Protein AF-A0A814N5A0-F1 (afdb_monomer)

Foldseek 3Di:
DWDKDQDDDAAAAEEADDPPLCLLVVVVLLVVLLVVLCVVVVPDPLQDLEAELDALVVNLVNCQRNNAHEYEYQEPVSVVCSQPVPDDPDRPDSLVSLVCLRVQQWDWDDDDVDIRIHHRGHYYYYHYYHPVVVVVVVVCCVPPPVPCSVVRYDYDYDDRPPDDVVVVVPDDDDPDRSSVVVVVVVVVVVDRDMDTDDPVNVVVVCVVVVVVQVVCCVVVVDRPVVD

Solvent-accessible surface area (backbone atoms only — not comparable to full-atom values): 13326 Å² total; per-residue (Å²): 131,84,60,68,45,76,73,77,93,67,49,35,36,33,43,33,45,61,86,91,43,52,64,62,64,52,51,45,54,51,52,53,28,50,50,52,48,34,58,75,67,69,51,52,78,96,55,46,42,69,35,74,70,58,46,65,68,55,50,53,50,41,34,68,78,54,34,62,30,43,32,40,25,80,42,44,66,58,51,52,43,47,50,56,70,67,53,99,91,53,84,57,62,56,53,49,50,56,48,44,38,70,72,52,37,69,45,75,47,82,50,97,95,46,76,50,74,35,79,58,43,44,61,31,37,44,33,26,29,41,57,70,61,50,54,49,48,54,51,49,35,72,76,74,62,74,77,57,65,75,76,58,43,50,76,41,70,66,80,76,54,79,84,47,70,66,59,61,71,68,50,75,80,72,95,65,56,65,41,60,54,51,49,52,52,53,61,53,66,77,46,88,62,68,47,72,64,52,71,69,58,52,57,51,48,51,51,54,51,52,52,51,54,49,53,46,29,70,74,68,76,45,69,81,88,80,111

Secondary structure (DSSP, 8-state):
---EE------EEEEE--TTSSHHHHHHHHHHHHHHHHHHTT--GGG--EEES--HHHHHHHHHHTSSEEEEESSHHHHHHHHH-S-TT-TTHHHHHHHHHHTTPPEEEEETTEEEEESS--EEEEEEE-HHHHHHHHHHHHHHT-SSSGGGEEEE--------HHHHHHSPPPSS-HHHHHHHHHHHHTS---EE--HHHHHHHHHHHHHHHHHHHHHHSS-TT--

Mean predicted aligned error: 8.03 Å

Sequence (227 aa):
MIESHVESFLFYTALLANPSTGKSPAMRIFSEAAYEIEDCLEIEEAKSGLANGATVEAIVEIMKNVGPTLSLFDESSAFIGALGRYNNGGHSYDRGVFLQIFNGTNYNRDLKGSRTRLKNPKLNICLLGHPSSFIRLIREEIENFDDGLLQRFLFCTPEPLLNNLDEIKARPYPEFSMTCILYLVYKLNEKKIVYTFKKEAMDVYDQIYNKFRRIVKEASKVDSFIS

Organism: NCBI:txid104777

InterPro domains:
  IPR025048 Protein of unknown function DUF3987) [PF13148] (50-213)

Nearest PDB structures (foldseek):
  8ouw-assembly1_6  TM=5.082E-01  e=1.753E-03  Caenorhabditis elegans
  7w1y-assembly1_A  TM=5.115E-01  e=1.255E-02  Homo sapiens
  8rxd-assembly1_C  TM=4.777E-01  e=1.518E-02  Legionella pneumophila
  8q6p-assembly1_5  TM=4.480E-01  e=1.957E-02  Xenopus laevis
  8ouw-assembly1_5  TM=4.129E-01  e=6.964E-02  Caenorhabditis elegans

Structure (mmCIF, N/CA/C/O backbone):
data_AF-A0A814N5A0-F1
#
_entry.id   AF-A0A814N5A0-F1
#
loop_
_atom_site.group_PDB
_atom_site.id
_atom_site.type_symbol
_atom_site.label_atom_id
_atom_site.label_alt_id
_atom_site.label_comp_id
_atom_site.label_asym_id
_atom_site.label_entity_id
_atom_site.label_seq_id
_atom_site.pdbx_PDB_ins_code
_atom_site.Cartn_x
_atom_site.Cartn_y
_atom_site.Cartn_z
_atom_site.occupancy
_atom_site.B_iso_or_equiv
_atom_site.auth_seq_id
_atom_site.auth_comp_id
_atom_site.auth_asym_id
_atom_site.auth_atom_id
_atom_site.pdbx_PDB_model_num
ATOM 1 N N . MET A 1 1 ? 10.248 -32.246 3.585 1.00 49.25 1 MET A N 1
ATOM 2 C CA . MET A 1 1 ? 9.325 -31.532 4.490 1.00 49.25 1 MET A CA 1
ATOM 3 C C . MET A 1 1 ? 8.580 -30.542 3.611 1.00 49.25 1 MET A C 1
ATOM 5 O O . MET A 1 1 ? 9.245 -29.895 2.816 1.00 49.25 1 MET A O 1
ATOM 9 N N . ILE A 1 2 ? 7.247 -30.523 3.615 1.00 53.09 2 ILE A N 1
ATOM 10 C CA . ILE A 1 2 ? 6.500 -29.545 2.813 1.00 53.09 2 ILE A CA 1
ATOM 11 C C . ILE A 1 2 ? 6.513 -28.242 3.609 1.00 53.09 2 ILE A C 1
ATOM 13 O O . ILE A 1 2 ? 5.913 -28.184 4.680 1.00 53.09 2 ILE A O 1
ATOM 17 N N . GLU A 1 3 ? 7.242 -27.237 3.130 1.00 65.31 3 GLU A N 1
ATOM 18 C CA . GLU A 1 3 ? 7.224 -25.911 3.740 1.00 65.31 3 GLU A CA 1
ATOM 19 C C . GLU A 1 3 ? 5.924 -25.213 3.340 1.00 65.31 3 GLU A C 1
ATOM 21 O O . GLU A 1 3 ? 5.680 -24.905 2.171 1.00 65.31 3 GLU A O 1
ATOM 26 N N . SER A 1 4 ? 5.048 -25.036 4.327 1.00 64.94 4 SER A N 1
ATOM 27 C CA . SER A 1 4 ? 3.814 -24.277 4.179 1.00 64.94 4 SER A CA 1
ATOM 28 C C . SER A 1 4 ? 3.996 -22.894 4.785 1.00 64.94 4 SER A C 1
ATOM 30 O O . SER A 1 4 ? 4.337 -22.786 5.966 1.00 64.94 4 SER A O 1
ATOM 32 N N . HIS A 1 5 ? 3.723 -21.850 4.011 1.00 66.38 5 HIS A N 1
ATOM 33 C CA . HIS A 1 5 ? 3.808 -20.471 4.472 1.00 66.38 5 HIS A CA 1
ATOM 34 C C . HIS A 1 5 ? 2.412 -19.847 4.569 1.00 66.38 5 HIS A C 1
ATOM 36 O O . HIS A 1 5 ? 1.573 -19.995 3.677 1.00 66.38 5 HIS A O 1
ATOM 42 N N . VAL A 1 6 ? 2.161 -19.163 5.684 1.00 64.50 6 VAL A N 1
ATOM 43 C CA . VAL A 1 6 ? 0.955 -18.362 5.899 1.00 64.50 6 VAL A CA 1
ATOM 44 C C . VAL A 1 6 ? 1.383 -16.911 5.799 1.00 64.50 6 VAL A C 1
ATOM 46 O O . VAL A 1 6 ? 1.794 -16.315 6.794 1.00 64.50 6 VAL A O 1
ATOM 49 N N . GLU A 1 7 ? 1.310 -16.360 4.597 1.00 62.69 7 GLU A N 1
ATOM 50 C CA . GLU A 1 7 ? 1.701 -14.976 4.382 1.00 62.69 7 GLU A CA 1
ATOM 51 C C . GLU A 1 7 ? 0.552 -14.038 4.744 1.00 62.69 7 GLU A C 1
ATOM 53 O O . GLU A 1 7 ? -0.630 -14.327 4.538 1.00 62.69 7 GLU A O 1
ATOM 58 N N . SER A 1 8 ? 0.907 -12.884 5.294 1.00 61.56 8 SER A N 1
ATOM 59 C CA . SER A 1 8 ? 0.038 -11.716 5.252 1.00 61.56 8 SER A CA 1
ATOM 60 C C . SER A 1 8 ? 0.578 -10.840 4.141 1.00 61.56 8 SER A C 1
ATOM 62 O O . SER A 1 8 ? 1.677 -10.317 4.279 1.00 61.56 8 SER A O 1
ATOM 64 N N . PHE A 1 9 ? -0.163 -10.723 3.041 1.00 67.94 9 PHE A N 1
ATOM 65 C CA . PHE A 1 9 ? 0.236 -9.886 1.917 1.00 67.94 9 PHE A CA 1
ATOM 66 C C . PHE A 1 9 ? 0.352 -8.427 2.357 1.00 67.94 9 PHE A C 1
ATOM 68 O O . PHE A 1 9 ? -0.653 -7.746 2.575 1.00 67.94 9 PHE A O 1
ATOM 75 N N . LEU A 1 10 ? 1.599 -7.996 2.532 1.00 81.50 10 LEU A N 1
ATOM 76 C CA . LEU A 1 10 ? 1.991 -6.634 2.843 1.00 81.50 10 LEU A CA 1
ATOM 77 C C . LEU A 1 10 ? 2.830 -6.128 1.686 1.00 81.50 10 LEU A C 1
ATOM 79 O O . LEU A 1 10 ? 3.952 -6.577 1.465 1.00 81.50 10 LEU A O 1
ATOM 83 N N . PHE A 1 11 ? 2.257 -5.196 0.942 1.00 85.94 11 PHE A N 1
ATOM 84 C CA . PHE A 1 11 ? 2.898 -4.553 -0.181 1.00 85.94 11 PHE A CA 1
ATOM 85 C C . PHE A 1 11 ? 2.857 -3.050 0.020 1.00 85.94 11 PHE A C 1
ATOM 87 O O . PHE A 1 11 ? 1.799 -2.432 0.167 1.00 85.94 11 PHE A O 1
ATOM 94 N N . TYR A 1 12 ? 4.040 -2.455 -0.020 1.00 92.50 12 TYR A N 1
ATOM 95 C CA . TYR A 1 12 ? 4.167 -1.041 -0.301 1.00 92.50 12 TYR A CA 1
ATOM 96 C C . TYR A 1 12 ? 4.422 -0.919 -1.796 1.00 92.50 12 TYR A C 1
ATOM 98 O O . TYR A 1 12 ? 5.300 -1.580 -2.342 1.00 92.50 12 TYR A O 1
ATOM 106 N N . THR A 1 13 ? 3.613 -0.128 -2.481 1.00 92.50 13 THR A N 1
ATOM 107 C CA . THR A 1 13 ? 3.672 0.047 -3.930 1.00 92.50 13 THR A CA 1
ATOM 108 C C . THR A 1 13 ? 3.862 1.518 -4.245 1.00 92.50 13 THR A C 1
ATOM 110 O O . THR A 1 13 ? 3.310 2.386 -3.569 1.00 92.50 13 THR A O 1
ATOM 113 N N . ALA A 1 14 ? 4.675 1.798 -5.257 1.00 91.44 14 ALA A N 1
ATOM 114 C CA . ALA A 1 14 ? 4.929 3.143 -5.739 1.00 91.44 14 ALA A CA 1
ATOM 115 C C . ALA A 1 14 ? 4.749 3.188 -7.258 1.00 91.44 14 ALA A C 1
ATOM 117 O O . ALA A 1 14 ? 5.583 2.668 -7.999 1.00 91.44 14 ALA A O 1
ATOM 118 N N . LEU A 1 15 ? 3.673 3.817 -7.725 1.00 90.88 15 LEU A N 1
ATOM 119 C CA . LEU A 1 15 ? 3.436 4.081 -9.137 1.00 90.88 15 LEU A CA 1
ATOM 120 C C . LEU A 1 15 ? 4.043 5.433 -9.520 1.00 90.88 15 LEU A C 1
ATOM 122 O O . LEU A 1 15 ? 3.627 6.497 -9.052 1.00 90.88 15 LEU A O 1
ATOM 126 N N . LEU A 1 16 ? 5.034 5.383 -10.399 1.00 89.44 16 LEU A N 1
ATOM 127 C CA . LEU A 1 16 ? 5.809 6.528 -10.840 1.00 89.44 16 LEU A CA 1
ATOM 128 C C . LEU A 1 16 ? 5.412 6.897 -12.260 1.00 89.44 16 LEU A C 1
ATOM 130 O O . LEU A 1 16 ? 5.716 6.173 -13.207 1.00 89.44 16 LEU A O 1
ATOM 134 N N . ALA A 1 17 ? 4.770 8.047 -12.423 1.00 87.56 17 ALA A N 1
ATOM 135 C CA . ALA A 1 17 ? 4.404 8.531 -13.744 1.00 87.56 17 ALA A CA 1
ATOM 136 C C . ALA A 1 17 ? 4.427 10.059 -13.812 1.00 87.56 17 ALA A C 1
ATOM 138 O O . ALA A 1 17 ? 4.134 10.769 -12.841 1.00 87.56 17 ALA A O 1
ATOM 139 N N . ASN A 1 18 ? 4.765 10.578 -14.993 1.00 83.88 18 ASN A N 1
ATOM 140 C CA . ASN A 1 18 ? 4.795 12.015 -15.250 1.00 83.88 18 ASN A CA 1
ATOM 141 C C . ASN A 1 18 ? 3.418 12.665 -15.008 1.00 83.88 18 ASN A C 1
ATOM 143 O O . ASN A 1 18 ? 2.391 11.973 -14.968 1.00 83.88 18 ASN A O 1
ATOM 147 N N . PRO A 1 19 ? 3.357 13.993 -14.819 1.00 80.81 19 PRO A N 1
ATOM 148 C CA . PRO A 1 19 ? 2.092 14.719 -14.850 1.00 80.81 19 PRO A CA 1
ATOM 149 C C . PRO A 1 19 ? 1.263 14.360 -16.090 1.00 80.81 19 PRO A C 1
ATOM 151 O O . PRO A 1 19 ? 1.818 14.062 -17.147 1.00 80.81 19 PRO A O 1
ATOM 154 N N . SER A 1 20 ? -0.062 14.380 -15.949 1.00 76.75 20 SER A N 1
ATOM 155 C CA . SER A 1 20 ? -1.006 14.178 -17.062 1.00 76.75 20 SER A CA 1
ATOM 156 C C . SER A 1 20 ? -0.986 12.795 -17.738 1.00 76.75 20 SER A C 1
ATOM 158 O O . SER A 1 20 ? -1.563 12.628 -18.805 1.00 76.75 20 SER A O 1
ATOM 160 N N . THR A 1 21 ? -0.390 11.781 -17.105 1.00 79.94 21 THR A N 1
ATOM 161 C CA . THR A 1 21 ? -0.366 10.381 -17.591 1.00 79.94 21 THR A CA 1
ATOM 162 C C . THR A 1 21 ? -1.562 9.538 -17.136 1.00 79.94 21 THR A C 1
ATOM 164 O O . THR A 1 21 ? -1.630 8.350 -17.428 1.00 79.94 21 THR A O 1
ATOM 167 N N . GLY A 1 22 ? -2.509 10.127 -16.397 1.00 80.19 22 GLY A N 1
ATOM 168 C CA . GLY A 1 22 ? -3.703 9.424 -15.917 1.00 80.19 22 GLY A CA 1
ATOM 169 C C . GLY A 1 22 ? -3.548 8.681 -14.584 1.00 80.19 22 GLY A C 1
ATOM 170 O O . GLY A 1 22 ? -4.483 7.991 -14.192 1.00 80.19 22 GLY A O 1
ATOM 171 N N . LYS A 1 23 ? -2.435 8.854 -13.850 1.00 85.56 23 LYS A N 1
ATOM 172 C CA . LYS A 1 23 ? -2.222 8.216 -12.533 1.00 85.56 23 LYS A CA 1
ATOM 173 C C . LYS A 1 23 ? -3.319 8.525 -11.499 1.00 85.56 23 LYS A C 1
ATOM 175 O O . LYS A 1 23 ? -3.903 7.596 -10.956 1.00 85.56 23 LYS A O 1
ATOM 180 N N . SER A 1 24 ? -3.661 9.797 -11.292 1.00 84.94 24 SER A N 1
ATOM 181 C CA . SER A 1 24 ? -4.687 10.205 -10.320 1.00 84.94 24 SER A CA 1
ATOM 182 C C . SER A 1 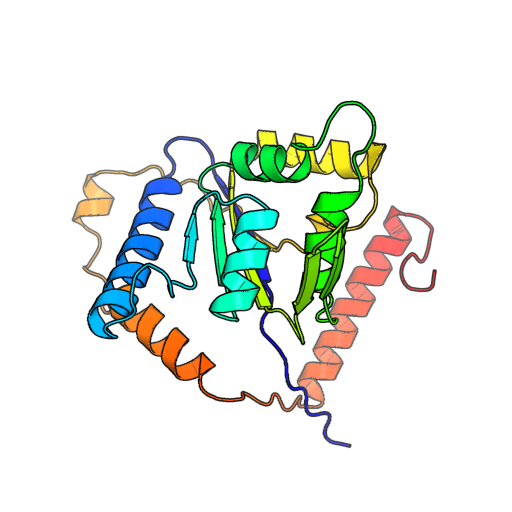24 ? -6.093 9.754 -10.738 1.00 84.94 24 SER A C 1
ATOM 184 O O . SER A 1 24 ? -6.792 9.169 -9.915 1.00 84.94 24 SER A O 1
ATOM 186 N N . PRO A 1 25 ? -6.509 9.880 -12.022 1.00 86.25 25 PRO A N 1
ATOM 187 C CA . PRO A 1 25 ? -7.725 9.224 -12.504 1.00 86.25 25 PRO A CA 1
ATOM 188 C C . PRO A 1 25 ? -7.759 7.709 -12.266 1.00 86.25 25 PRO A C 1
ATOM 190 O O . PRO A 1 25 ? -8.802 7.188 -11.882 1.00 86.25 25 PRO A O 1
ATOM 193 N N . ALA A 1 26 ? -6.642 7.002 -12.464 1.00 84.44 26 ALA A N 1
ATOM 194 C CA . ALA A 1 26 ? -6.569 5.562 -12.225 1.00 84.44 26 ALA A CA 1
ATOM 195 C C . ALA A 1 26 ? -6.729 5.214 -10.735 1.00 84.44 26 ALA A C 1
ATOM 197 O O . ALA A 1 26 ? -7.493 4.311 -10.402 1.00 84.44 26 ALA A O 1
ATOM 198 N N . MET A 1 27 ? -6.072 5.959 -9.839 1.00 87.50 27 MET A N 1
ATOM 199 C CA . MET A 1 27 ? -6.267 5.812 -8.392 1.00 87.50 27 MET A CA 1
ATOM 200 C C . MET A 1 27 ? -7.707 6.116 -7.985 1.00 87.50 27 MET A C 1
ATOM 202 O O . MET A 1 27 ? -8.265 5.401 -7.162 1.00 87.50 27 MET A O 1
ATOM 206 N N . ARG A 1 28 ? -8.332 7.129 -8.593 1.00 88.38 28 ARG A N 1
ATOM 207 C CA . ARG A 1 28 ? -9.723 7.477 -8.306 1.00 88.38 28 ARG A CA 1
ATOM 208 C C . ARG A 1 28 ? -10.685 6.345 -8.664 1.00 88.38 28 ARG A C 1
ATOM 210 O O . ARG A 1 28 ? -11.524 6.007 -7.842 1.00 88.38 28 ARG A O 1
ATOM 217 N N . ILE A 1 29 ? -10.517 5.716 -9.833 1.00 89.25 29 ILE A N 1
ATOM 218 C CA . ILE A 1 29 ? -11.306 4.530 -10.224 1.00 89.25 29 ILE A CA 1
ATOM 219 C C . ILE A 1 29 ? -11.174 3.425 -9.168 1.00 89.25 29 ILE A C 1
ATOM 221 O O . ILE A 1 29 ? -12.151 2.761 -8.832 1.00 89.25 29 ILE A O 1
ATOM 225 N N . PHE A 1 30 ? -9.967 3.228 -8.635 1.00 89.31 30 PHE A N 1
ATOM 226 C CA . PHE A 1 30 ? -9.727 2.252 -7.580 1.00 89.31 30 PHE A CA 1
ATOM 227 C C . PHE A 1 30 ? -10.399 2.652 -6.255 1.00 89.31 30 PHE A C 1
ATOM 229 O O . PHE A 1 30 ? -11.069 1.821 -5.648 1.00 89.31 30 PHE A O 1
ATOM 236 N N . SER A 1 31 ? -10.245 3.901 -5.802 1.00 90.00 31 SER A N 1
ATOM 237 C CA . SER A 1 31 ? -10.826 4.360 -4.535 1.00 90.00 31 SER A CA 1
ATOM 238 C C . SER A 1 31 ? -12.352 4.397 -4.577 1.00 90.00 31 SER A C 1
ATOM 240 O O . SER A 1 31 ? -12.982 3.987 -3.613 1.00 90.00 31 SER A O 1
ATOM 242 N N . GLU A 1 32 ? -12.947 4.835 -5.691 1.00 92.38 32 GLU A N 1
ATOM 243 C CA . GLU A 1 32 ? -14.403 4.832 -5.893 1.00 92.38 32 GLU A CA 1
ATOM 244 C C . GLU A 1 32 ? -14.948 3.404 -5.817 1.00 92.38 32 GLU A C 1
ATOM 246 O O . GLU A 1 32 ? -15.860 3.141 -5.042 1.00 92.38 32 GLU A O 1
ATOM 251 N N . ALA A 1 33 ? -14.319 2.452 -6.513 1.00 92.81 33 ALA A N 1
ATOM 252 C CA . ALA A 1 33 ? -14.706 1.045 -6.436 1.00 92.81 33 ALA A CA 1
ATOM 253 C C . ALA A 1 33 ? -14.558 0.454 -5.021 1.00 92.81 33 ALA A C 1
ATOM 255 O O . ALA A 1 33 ? -15.335 -0.414 -4.629 1.00 92.81 33 ALA A O 1
ATOM 256 N N . ALA A 1 34 ? -13.564 0.898 -4.248 1.00 90.56 34 ALA A N 1
ATOM 257 C CA . ALA A 1 34 ? -13.388 0.461 -2.868 1.00 90.56 34 ALA A CA 1
ATOM 258 C C . ALA A 1 34 ? -14.480 1.029 -1.941 1.00 90.56 34 ALA A C 1
ATOM 260 O O . ALA A 1 34 ? -15.019 0.280 -1.129 1.00 90.56 34 ALA A O 1
ATOM 261 N N . TYR A 1 35 ? -14.863 2.298 -2.112 1.00 91.75 35 TYR A N 1
ATOM 262 C CA . TYR A 1 35 ? -15.991 2.900 -1.394 1.00 91.75 35 TYR A CA 1
ATOM 263 C C . TYR A 1 35 ? -17.328 2.259 -1.760 1.00 91.75 35 TYR A C 1
ATOM 265 O O . TYR A 1 35 ? -18.105 1.937 -0.870 1.00 91.75 35 TYR A O 1
ATOM 273 N N . GLU A 1 36 ? -17.565 1.973 -3.042 1.00 93.88 36 GLU A N 1
ATOM 274 C CA . GLU A 1 36 ? -18.761 1.242 -3.480 1.00 93.88 36 GLU A CA 1
ATOM 275 C C . GLU A 1 36 ? -18.886 -0.122 -2.782 1.00 93.88 36 GLU A C 1
ATOM 277 O O . GLU A 1 36 ? -19.984 -0.547 -2.431 1.00 93.88 36 GLU A O 1
ATOM 282 N N . ILE A 1 37 ? -17.765 -0.816 -2.556 1.00 92.31 37 ILE A N 1
ATOM 283 C CA . ILE A 1 37 ? -17.755 -2.075 -1.801 1.00 92.31 37 ILE A CA 1
ATOM 284 C C . ILE A 1 37 ? -18.108 -1.842 -0.334 1.00 92.31 37 ILE A C 1
ATOM 286 O O . ILE A 1 37 ? -18.886 -2.622 0.212 1.00 92.31 37 ILE A O 1
ATOM 290 N N . GLU A 1 38 ? -17.543 -0.815 0.306 1.00 92.25 38 GLU A N 1
ATOM 291 C CA . GLU A 1 38 ? -17.872 -0.468 1.694 1.00 92.25 38 GLU A CA 1
ATOM 292 C C . GLU A 1 38 ? -19.365 -0.139 1.845 1.00 92.25 38 GLU A C 1
ATOM 294 O O . GLU A 1 38 ? -20.013 -0.697 2.731 1.00 92.25 38 GLU A O 1
ATOM 299 N N . ASP A 1 39 ? -19.933 0.633 0.915 1.00 93.31 39 ASP A N 1
ATOM 300 C CA . ASP A 1 39 ? -21.362 0.955 0.864 1.00 93.31 39 ASP A CA 1
ATOM 301 C C . ASP A 1 39 ? -22.224 -0.302 0.669 1.00 93.31 39 ASP A C 1
ATOM 303 O O . ASP A 1 39 ? -23.183 -0.527 1.409 1.00 93.31 39 ASP A O 1
ATOM 307 N N . CYS A 1 40 ? -21.874 -1.172 -0.288 1.00 92.31 40 CYS A N 1
ATOM 308 C CA . CYS A 1 40 ? -22.584 -2.437 -0.519 1.00 92.31 40 CYS A CA 1
ATOM 309 C C . CYS A 1 40 ? -22.518 -3.398 0.677 1.00 92.31 40 CYS A C 1
ATOM 311 O O . CYS A 1 40 ? -23.386 -4.262 0.817 1.00 92.31 40 CYS A O 1
ATOM 313 N N . LEU A 1 41 ? -21.473 -3.297 1.497 1.00 91.31 41 LEU A N 1
ATOM 314 C CA . LEU A 1 41 ? -21.286 -4.088 2.712 1.00 91.31 41 LEU A CA 1
ATOM 315 C C . LEU A 1 41 ? -21.839 -3.397 3.966 1.00 91.31 41 LEU A C 1
ATOM 317 O O . LEU A 1 41 ? -21.703 -3.958 5.054 1.00 91.31 41 LEU A O 1
ATOM 321 N N . GLU A 1 42 ? -22.448 -2.216 3.822 1.00 94.25 42 GLU A N 1
ATOM 322 C CA . GLU A 1 42 ? -22.968 -1.393 4.921 1.00 94.25 42 GLU A CA 1
ATOM 323 C C . GLU A 1 42 ? -21.898 -1.091 5.991 1.00 94.25 42 GLU A C 1
ATOM 325 O O . GLU A 1 42 ? -22.169 -1.045 7.195 1.00 94.25 42 GLU A O 1
ATOM 330 N N . ILE A 1 43 ? -20.647 -0.906 5.559 1.00 90.75 43 ILE A N 1
ATOM 331 C CA . ILE A 1 43 ? -19.542 -0.528 6.439 1.00 90.75 43 ILE A CA 1
ATOM 332 C C . ILE A 1 43 ? -19.690 0.956 6.775 1.00 90.75 43 ILE A C 1
ATOM 334 O O . ILE A 1 43 ? -19.644 1.820 5.907 1.00 90.75 43 ILE A O 1
ATOM 338 N N . GLU A 1 44 ? -19.854 1.264 8.061 1.00 90.12 44 GLU A N 1
ATOM 339 C CA . GLU A 1 44 ? -19.850 2.647 8.543 1.00 90.12 44 GLU A CA 1
ATOM 340 C C . GLU A 1 44 ? -18.527 3.341 8.183 1.00 90.12 44 GLU A C 1
ATOM 342 O O . GLU A 1 44 ? -17.460 2.763 8.375 1.00 90.12 44 GLU A O 1
ATOM 347 N N . GLU A 1 45 ? -18.575 4.612 7.777 1.00 85.31 45 GLU A N 1
ATOM 348 C CA . GLU A 1 45 ? -17.384 5.404 7.418 1.00 85.31 45 GLU A CA 1
ATOM 349 C C . GLU A 1 45 ? -16.301 5.380 8.519 1.00 85.31 45 GLU A C 1
ATOM 351 O O . GLU A 1 45 ? -15.113 5.224 8.244 1.00 85.31 45 GLU A O 1
ATOM 356 N N . ALA A 1 46 ? -16.708 5.425 9.794 1.00 85.56 46 ALA A N 1
ATOM 357 C CA . ALA A 1 46 ? -15.807 5.341 10.949 1.00 85.56 46 ALA A CA 1
ATOM 358 C C . ALA A 1 46 ? -15.083 3.983 11.092 1.00 85.56 46 ALA A C 1
ATOM 360 O O . ALA A 1 46 ? -14.150 3.857 11.888 1.00 85.56 46 ALA A O 1
ATOM 361 N N . LYS A 1 47 ? -15.530 2.965 10.352 1.00 88.62 47 LYS A N 1
ATOM 362 C CA . LYS A 1 47 ? -14.959 1.617 10.280 1.00 88.62 47 LYS A CA 1
ATOM 363 C C . LYS A 1 47 ? -14.304 1.333 8.923 1.00 88.62 47 LYS A C 1
ATOM 365 O O . LYS A 1 47 ? -13.945 0.183 8.675 1.00 88.62 47 LYS A O 1
ATOM 370 N N . SER A 1 48 ? -14.137 2.344 8.068 1.00 90.19 48 SER A N 1
ATOM 371 C CA . SER A 1 48 ? -13.443 2.191 6.790 1.00 90.19 48 SER A CA 1
ATOM 372 C C . SER A 1 48 ? -11.987 1.778 7.006 1.00 90.19 48 SER A C 1
ATOM 374 O O . SER A 1 48 ? -11.276 2.311 7.865 1.00 90.19 48 SER A O 1
ATOM 376 N N . GLY A 1 49 ? -11.534 0.812 6.209 1.00 89.31 49 GLY A N 1
ATOM 377 C CA . GLY A 1 49 ? -10.132 0.388 6.171 1.00 89.31 49 GLY A CA 1
ATOM 378 C C . GLY A 1 49 ? -9.283 1.226 5.212 1.00 89.31 49 GLY A C 1
ATOM 379 O O . GLY A 1 49 ? -8.091 0.946 5.052 1.00 89.31 49 GLY A O 1
ATOM 380 N N . LEU A 1 50 ? -9.883 2.212 4.541 1.00 90.94 50 LEU A N 1
ATOM 381 C CA . LEU A 1 50 ? -9.246 3.048 3.531 1.00 90.94 50 LEU A CA 1
ATOM 382 C C . LEU A 1 50 ? -8.750 4.356 4.150 1.00 90.94 50 LEU A C 1
ATOM 384 O O . LEU A 1 50 ? -9.490 5.090 4.798 1.00 90.94 50 LEU A O 1
ATOM 388 N N . ALA A 1 51 ? -7.478 4.673 3.922 1.00 90.38 51 ALA A N 1
ATOM 389 C CA . ALA A 1 51 ? -6.830 5.858 4.472 1.00 90.38 51 ALA A CA 1
ATOM 390 C C . ALA A 1 51 ? -6.224 6.722 3.357 1.00 90.38 51 ALA A C 1
ATOM 392 O O . ALA A 1 51 ? -5.120 6.454 2.879 1.00 90.38 51 ALA A O 1
ATOM 393 N N . ASN A 1 52 ? -6.911 7.796 2.968 1.00 88.25 52 ASN A N 1
ATOM 394 C CA . ASN A 1 52 ? -6.451 8.702 1.910 1.00 88.25 52 ASN A CA 1
ATOM 395 C C . ASN A 1 52 ? -5.596 9.840 2.474 1.00 88.25 52 ASN A C 1
ATOM 397 O O . ASN A 1 52 ? -6.092 10.685 3.216 1.00 88.25 52 ASN A O 1
ATOM 401 N N . GLY A 1 53 ? -4.308 9.875 2.124 1.00 82.12 53 GLY A N 1
ATOM 402 C CA . GLY A 1 53 ? -3.385 10.941 2.529 1.00 82.12 53 GLY A CA 1
ATOM 403 C C . GLY A 1 53 ? -3.249 11.114 4.048 1.00 82.12 53 GLY A C 1
ATOM 404 O O . GLY A 1 53 ? -2.933 12.209 4.518 1.00 82.12 53 GLY A O 1
ATOM 405 N N . ALA A 1 54 ? -3.527 10.059 4.816 1.00 85.62 54 ALA A N 1
ATOM 406 C CA . ALA A 1 54 ? -3.582 10.096 6.271 1.00 85.62 54 ALA A CA 1
ATOM 407 C C . ALA A 1 54 ? -2.185 10.223 6.907 1.00 85.62 54 ALA A C 1
ATOM 409 O O . ALA A 1 54 ? -1.176 9.785 6.349 1.00 85.62 54 ALA A O 1
ATOM 410 N N . THR A 1 55 ? -2.119 10.817 8.102 1.00 86.25 55 THR A N 1
ATOM 411 C CA . THR A 1 55 ? -0.890 10.839 8.912 1.00 86.25 55 THR A CA 1
ATOM 412 C C . THR A 1 55 ? -0.601 9.460 9.510 1.00 86.25 55 THR A C 1
ATOM 414 O O . THR A 1 55 ? -1.488 8.609 9.586 1.00 86.25 55 THR A O 1
ATOM 417 N N . VAL A 1 56 ? 0.628 9.241 9.990 1.00 86.50 56 VAL A N 1
ATOM 418 C CA . VAL A 1 56 ? 1.014 7.985 10.657 1.00 86.50 56 VAL A CA 1
ATOM 419 C C . VAL A 1 56 ? 0.119 7.696 11.864 1.00 86.50 56 VAL A C 1
ATOM 421 O O . VAL A 1 56 ? -0.354 6.573 12.020 1.00 86.50 56 VAL A O 1
ATOM 424 N N . GLU A 1 57 ? -0.174 8.705 12.687 1.00 86.44 57 GLU A N 1
ATOM 425 C CA . GLU A 1 57 ? -1.103 8.592 13.817 1.00 86.44 57 GLU A CA 1
ATOM 426 C C . GLU A 1 57 ? -2.491 8.118 13.385 1.00 86.44 57 GLU A C 1
ATOM 428 O O . GLU A 1 57 ? -3.020 7.181 13.982 1.00 86.44 57 GLU A O 1
ATOM 433 N N . ALA A 1 58 ? -3.055 8.733 12.342 1.00 88.50 58 ALA A N 1
ATOM 434 C CA . ALA A 1 58 ? -4.379 8.385 11.840 1.00 88.50 58 ALA A CA 1
ATOM 435 C C . ALA A 1 58 ? -4.401 6.957 11.276 1.00 88.50 58 ALA A C 1
ATOM 437 O O . ALA A 1 58 ? -5.319 6.198 11.565 1.00 88.50 58 ALA A O 1
ATOM 438 N N . ILE A 1 59 ? -3.357 6.546 10.548 1.00 91.38 59 ILE A N 1
ATOM 439 C CA . ILE A 1 59 ? -3.219 5.168 10.053 1.00 91.38 59 ILE A CA 1
ATOM 440 C C . ILE A 1 59 ? -3.168 4.173 11.223 1.00 91.38 59 ILE A C 1
ATOM 442 O O . ILE A 1 59 ? -3.855 3.153 11.202 1.00 91.38 59 ILE A O 1
ATOM 446 N N . VAL A 1 60 ? -2.382 4.465 12.264 1.00 90.94 60 VAL A N 1
ATOM 447 C CA . VAL A 1 60 ? -2.289 3.628 13.474 1.00 90.94 60 VAL A CA 1
ATOM 448 C C . VAL A 1 60 ? -3.633 3.534 14.198 1.00 90.94 60 VAL A C 1
ATOM 450 O O . VAL A 1 60 ? -3.978 2.464 14.702 1.00 90.94 60 VAL A O 1
ATOM 453 N N . GLU A 1 61 ? -4.393 4.624 14.253 1.00 90.75 61 GLU A N 1
ATOM 454 C CA . GLU A 1 61 ? -5.728 4.654 14.850 1.00 90.75 61 GLU A CA 1
ATOM 455 C C . GLU A 1 61 ? -6.747 3.840 14.043 1.00 90.75 61 GLU A C 1
ATOM 457 O O . GLU A 1 61 ? -7.448 3.010 14.625 1.00 90.75 61 GLU A O 1
ATOM 462 N N . ILE A 1 62 ? -6.766 3.984 12.713 1.00 92.44 62 ILE A N 1
ATOM 463 C CA . ILE A 1 62 ? -7.604 3.168 11.821 1.00 92.44 62 ILE A CA 1
ATOM 464 C C . ILE A 1 62 ? -7.271 1.687 12.014 1.00 92.44 62 ILE A C 1
ATOM 466 O O . ILE A 1 62 ? -8.162 0.890 12.299 1.00 92.44 62 ILE A O 1
ATOM 470 N N . MET A 1 63 ? -5.989 1.309 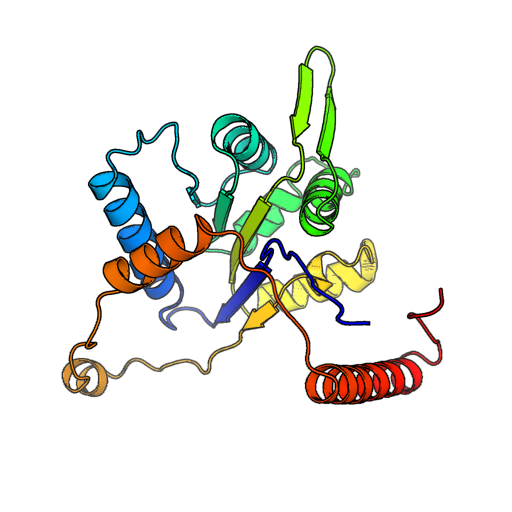11.988 1.00 91.81 63 MET A N 1
ATOM 471 C CA . MET A 1 63 ? -5.592 -0.088 12.195 1.00 91.81 63 MET A CA 1
ATOM 472 C C . MET A 1 63 ? -5.990 -0.632 13.569 1.00 91.81 63 MET A C 1
ATOM 474 O O . MET A 1 63 ? -6.283 -1.819 13.710 1.00 91.81 63 MET A O 1
ATOM 478 N N . LYS A 1 64 ? -5.991 0.216 14.603 1.00 91.12 64 LYS A N 1
ATOM 479 C CA . LYS A 1 64 ? -6.410 -0.171 15.954 1.00 91.12 64 LYS A CA 1
ATOM 480 C C . LYS A 1 64 ? -7.900 -0.496 16.021 1.00 91.12 64 LYS A C 1
ATOM 482 O O . LYS A 1 64 ? -8.275 -1.425 16.734 1.00 91.12 64 LYS A O 1
ATOM 487 N N . ASN A 1 65 ? -8.720 0.284 15.323 1.00 90.12 65 ASN A N 1
ATOM 488 C CA . ASN A 1 65 ? -10.176 0.202 15.403 1.00 90.12 65 ASN A CA 1
ATOM 489 C C . ASN A 1 65 ? -10.767 -0.771 14.371 1.00 90.12 65 ASN A C 1
ATOM 491 O O . ASN A 1 65 ? -11.756 -1.439 14.663 1.00 90.12 65 ASN A O 1
ATOM 495 N N . VAL A 1 66 ? -10.146 -0.863 13.194 1.00 90.19 66 VAL A N 1
ATOM 496 C CA . VAL A 1 66 ? -10.665 -1.580 12.017 1.00 90.19 66 VAL A CA 1
ATOM 497 C C . VAL A 1 66 ? -9.836 -2.822 11.684 1.00 90.19 66 VAL A C 1
ATOM 499 O O . VAL A 1 66 ? -10.389 -3.854 11.305 1.00 90.19 66 VAL A O 1
ATOM 502 N N . GLY A 1 67 ? -8.515 -2.771 11.873 1.00 88.06 67 GLY A N 1
ATOM 503 C CA . GLY A 1 67 ? -7.603 -3.873 11.561 1.00 88.06 67 GLY A CA 1
ATOM 504 C C . GLY A 1 67 ? -6.790 -3.624 10.284 1.00 88.06 67 GLY A C 1
ATOM 505 O O . GLY A 1 67 ? -6.050 -2.647 10.242 1.00 88.06 67 GLY A O 1
ATOM 506 N N . PRO A 1 68 ? -6.812 -4.512 9.271 1.00 87.44 68 PRO A N 1
ATOM 507 C CA . PRO A 1 68 ? -6.069 -4.294 8.031 1.00 87.44 68 PRO A CA 1
ATOM 508 C C . PRO A 1 68 ? -6.455 -2.981 7.341 1.00 87.44 68 PRO A C 1
ATOM 510 O O . PRO A 1 68 ? -7.635 -2.669 7.213 1.00 87.44 68 PRO A O 1
ATOM 513 N N . THR A 1 69 ? -5.460 -2.233 6.870 1.00 90.94 69 THR A N 1
ATOM 514 C CA . THR A 1 69 ? -5.655 -0.895 6.298 1.00 90.94 69 THR A CA 1
ATOM 515 C C . THR A 1 69 ? -4.940 -0.763 4.959 1.00 90.94 69 THR A C 1
ATOM 517 O O . THR A 1 69 ? -3.821 -1.254 4.783 1.00 90.94 69 THR A O 1
ATOM 520 N N . LEU A 1 70 ? -5.578 -0.071 4.017 1.00 90.81 70 LEU A N 1
ATOM 521 C CA . LEU A 1 70 ? -4.983 0.358 2.758 1.00 90.81 70 LEU A CA 1
ATOM 522 C C . LEU A 1 70 ? -4.858 1.878 2.767 1.00 90.81 70 LEU A C 1
ATOM 524 O O . LEU A 1 70 ? -5.859 2.586 2.835 1.00 90.81 70 LEU A O 1
ATOM 528 N N . SER A 1 71 ? -3.629 2.376 2.680 1.00 92.19 71 SER A N 1
ATOM 529 C CA . SER A 1 71 ? -3.367 3.806 2.612 1.00 92.19 71 SER A CA 1
ATOM 530 C C . SER A 1 71 ? -2.997 4.240 1.199 1.00 92.19 71 SER A C 1
ATOM 532 O O . SER A 1 71 ? -2.070 3.694 0.595 1.00 92.19 71 SER A O 1
ATOM 534 N N . LEU A 1 72 ? -3.728 5.223 0.676 1.00 91.50 72 LEU A N 1
ATOM 535 C CA . LEU A 1 72 ? -3.553 5.771 -0.664 1.00 91.50 72 LEU A CA 1
ATOM 536 C C . LEU A 1 72 ? -2.974 7.184 -0.570 1.00 91.50 72 LEU A C 1
ATOM 538 O O . LEU A 1 72 ? -3.482 8.032 0.163 1.00 91.50 72 LEU A O 1
ATOM 542 N N . PHE A 1 73 ? -1.928 7.452 -1.343 1.00 89.19 73 PHE A N 1
ATOM 543 C CA . PHE A 1 73 ? -1.295 8.765 -1.441 1.00 89.19 73 PHE A CA 1
ATOM 544 C C . PHE A 1 73 ? -1.204 9.161 -2.919 1.00 89.19 73 PHE A C 1
ATOM 546 O O . PHE A 1 73 ? -0.415 8.576 -3.655 1.00 89.19 73 PHE A O 1
ATOM 553 N N . ASP A 1 74 ? -1.997 10.144 -3.355 1.00 81.31 74 ASP A N 1
ATOM 554 C CA . ASP A 1 74 ? -2.031 10.615 -4.759 1.00 81.31 74 ASP A CA 1
ATOM 555 C C . ASP A 1 74 ? -0.782 11.438 -5.145 1.00 81.31 74 ASP A C 1
ATOM 557 O O . ASP A 1 74 ? -0.341 11.469 -6.295 1.00 81.31 74 ASP A O 1
ATOM 561 N N . GLU A 1 75 ? -0.108 12.017 -4.150 1.00 79.56 75 GLU A N 1
ATOM 562 C CA . GLU A 1 75 ? 1.193 12.643 -4.336 1.00 79.56 75 GLU A CA 1
ATOM 563 C C . GLU A 1 75 ? 2.229 12.150 -3.335 1.00 79.56 75 GLU A C 1
ATOM 565 O O . GLU A 1 75 ? 2.049 12.192 -2.114 1.00 79.56 75 GLU A O 1
ATOM 570 N N . SER A 1 76 ? 3.412 11.835 -3.864 1.00 74.50 76 SER A N 1
ATOM 571 C CA . SER A 1 76 ? 4.572 11.471 -3.062 1.00 74.50 76 SER A CA 1
ATOM 572 C C . SER A 1 76 ? 4.947 12.539 -2.044 1.00 74.50 76 SER A C 1
ATOM 574 O O . SER A 1 76 ? 5.437 12.201 -0.979 1.00 74.50 76 SER A O 1
ATOM 576 N N . SER A 1 77 ? 4.685 13.821 -2.310 1.00 71.75 77 SER A N 1
ATOM 577 C CA . SER A 1 77 ? 4.933 14.897 -1.342 1.00 71.75 77 SER A CA 1
ATOM 578 C C . SER A 1 77 ? 4.103 14.765 -0.063 1.00 71.75 77 SER A C 1
ATOM 580 O O . SER A 1 77 ? 4.601 15.130 0.999 1.00 71.75 77 SER A O 1
ATOM 582 N N . ALA A 1 78 ? 2.882 14.226 -0.132 1.00 72.19 78 ALA A N 1
ATOM 583 C CA . ALA A 1 78 ? 2.052 13.990 1.045 1.00 72.19 78 ALA A CA 1
ATOM 584 C C . ALA A 1 78 ? 2.647 12.880 1.921 1.00 72.19 78 ALA A C 1
ATOM 586 O O . ALA A 1 78 ? 2.743 13.046 3.134 1.00 72.19 78 ALA A O 1
ATOM 587 N N . PHE A 1 79 ? 3.133 11.802 1.300 1.00 76.81 79 PHE A N 1
ATOM 588 C CA . PHE A 1 79 ? 3.840 10.726 1.996 1.00 76.81 79 PHE A CA 1
ATOM 589 C C . PHE A 1 79 ? 5.187 11.192 2.565 1.00 76.81 79 PHE A C 1
ATOM 591 O O . PHE A 1 79 ? 5.465 10.969 3.736 1.00 76.81 79 PHE A O 1
ATOM 598 N N . ILE A 1 80 ? 5.993 11.926 1.790 1.00 71.56 80 ILE A N 1
ATOM 599 C CA . ILE A 1 80 ? 7.248 12.539 2.267 1.00 71.56 80 ILE A CA 1
ATOM 600 C C . ILE A 1 80 ? 6.972 13.474 3.445 1.00 71.56 80 ILE A C 1
ATOM 602 O O . ILE A 1 80 ? 7.674 13.445 4.450 1.00 71.56 80 ILE A O 1
ATOM 606 N N . GLY A 1 81 ? 5.918 14.283 3.336 1.00 66.00 81 GLY A N 1
ATOM 607 C CA . GLY A 1 81 ? 5.442 15.119 4.426 1.00 66.00 81 GLY A CA 1
ATOM 608 C C . GLY A 1 81 ? 5.061 14.285 5.646 1.00 66.00 81 GLY A C 1
ATOM 609 O O . GLY A 1 81 ? 5.448 14.637 6.751 1.00 66.00 81 GLY A O 1
ATOM 610 N N . ALA A 1 82 ? 4.365 13.162 5.467 1.00 63.78 82 ALA A N 1
ATOM 611 C CA . ALA A 1 82 ? 4.026 12.248 6.555 1.00 63.78 82 ALA A CA 1
ATOM 612 C C . ALA A 1 82 ? 5.260 11.596 7.206 1.00 63.78 82 ALA A C 1
ATOM 614 O O . ALA A 1 82 ? 5.225 11.351 8.403 1.00 63.78 82 ALA A O 1
ATOM 615 N N . LEU A 1 83 ? 6.353 11.375 6.466 1.00 68.62 83 LEU A N 1
ATOM 616 C CA . LEU A 1 83 ? 7.627 10.886 7.014 1.00 68.62 83 LEU A CA 1
ATOM 617 C C . LEU A 1 83 ? 8.434 11.967 7.756 1.00 68.62 83 LEU A C 1
ATOM 619 O O . LEU A 1 83 ? 9.331 11.635 8.529 1.00 68.62 83 LEU A O 1
ATOM 623 N N . GLY A 1 84 ? 8.164 13.250 7.487 1.00 57.19 84 GLY A N 1
ATOM 624 C CA . GLY A 1 84 ? 8.973 14.384 7.952 1.00 57.19 84 GLY A CA 1
ATOM 625 C C . GLY A 1 84 ? 8.241 15.411 8.823 1.00 57.19 84 GLY A C 1
ATOM 626 O O . GLY A 1 84 ? 8.831 16.436 9.162 1.00 57.19 84 GLY A O 1
ATOM 627 N N . ARG A 1 85 ? 6.967 15.189 9.179 1.00 49.19 85 ARG A N 1
ATOM 628 C CA . ARG A 1 85 ? 6.125 16.180 9.885 1.00 49.19 85 ARG A CA 1
ATOM 629 C C . ARG A 1 85 ? 6.464 16.361 11.369 1.00 49.19 85 ARG A C 1
ATOM 631 O O . ARG A 1 85 ? 6.042 17.360 11.947 1.00 49.19 85 ARG A O 1
ATOM 638 N N . TYR A 1 86 ? 7.296 15.502 11.958 1.00 38.94 86 TYR A N 1
ATOM 639 C CA . TYR A 1 86 ? 7.879 15.710 13.288 1.00 38.94 86 TYR A CA 1
ATOM 640 C C . TYR A 1 86 ? 9.316 16.285 13.229 1.00 38.94 86 TYR A C 1
ATOM 642 O O . TYR A 1 86 ? 10.276 15.651 13.640 1.00 38.94 86 TYR A O 1
ATOM 650 N N . ASN A 1 87 ? 9.405 17.544 12.774 1.00 42.25 87 ASN A N 1
ATOM 651 C CA . ASN A 1 87 ? 10.361 18.609 13.149 1.00 42.25 87 ASN A CA 1
ATOM 652 C C . ASN A 1 87 ? 11.895 18.464 12.969 1.00 42.25 87 ASN A C 1
ATOM 654 O O . ASN A 1 87 ? 12.524 17.471 13.319 1.00 42.25 87 ASN A O 1
ATOM 658 N N . ASN A 1 88 ? 12.493 19.596 12.556 1.00 35.66 88 ASN A N 1
ATOM 659 C CA . ASN A 1 88 ? 13.830 20.129 12.884 1.00 35.66 88 ASN A CA 1
ATOM 660 C C . ASN A 1 88 ? 14.709 19.256 13.815 1.00 35.66 88 ASN A C 1
ATOM 662 O O . ASN A 1 88 ? 14.849 19.565 15.000 1.00 35.66 88 ASN A O 1
ATOM 666 N N . GLY A 1 89 ? 15.349 18.215 13.267 1.00 42.28 89 GLY A N 1
ATOM 667 C CA . GLY A 1 89 ? 16.439 17.481 13.926 1.00 42.28 89 GLY A CA 1
ATOM 668 C C . GLY A 1 89 ? 16.125 16.084 14.483 1.00 42.28 89 GLY A C 1
ATOM 669 O O . GLY A 1 89 ? 16.993 15.520 15.144 1.00 42.28 89 GLY A O 1
ATOM 670 N N . GLY A 1 90 ? 14.946 15.497 14.231 1.00 44.66 90 GLY A N 1
ATOM 671 C CA . GLY A 1 90 ? 14.554 14.188 14.791 1.00 44.66 90 GLY A CA 1
ATOM 672 C C . GLY A 1 90 ? 13.881 13.230 13.800 1.00 44.66 90 GLY A C 1
ATOM 673 O O . GLY A 1 90 ? 12.760 12.793 14.025 1.00 44.66 90 GLY A O 1
ATOM 674 N N . HIS A 1 91 ? 14.558 12.880 12.707 1.00 51.06 91 HIS A N 1
ATOM 675 C CA . HIS A 1 91 ? 13.975 12.249 11.509 1.00 51.06 91 HIS A CA 1
ATOM 676 C C . HIS A 1 91 ? 13.691 10.722 11.558 1.00 51.06 91 HIS A C 1
ATOM 678 O O . HIS A 1 91 ? 13.599 10.086 10.512 1.00 51.06 91 HIS A O 1
ATOM 684 N N . SER A 1 92 ? 13.569 10.096 12.735 1.00 59.84 92 SER A N 1
ATOM 685 C CA . SER A 1 92 ? 13.615 8.619 12.854 1.00 59.84 92 SER A CA 1
ATOM 686 C C . SER A 1 92 ? 12.272 7.930 13.153 1.00 59.84 92 SER A C 1
ATOM 688 O O . SER A 1 92 ? 12.087 6.765 12.799 1.00 59.84 92 SER A O 1
ATOM 690 N N . TYR A 1 93 ? 11.314 8.617 13.786 1.00 64.88 93 TYR A N 1
ATOM 691 C CA . TYR A 1 93 ? 10.174 7.931 14.409 1.00 64.88 93 TYR A CA 1
ATOM 692 C C . TYR A 1 93 ? 9.149 7.378 13.406 1.00 64.88 93 TYR A C 1
ATOM 694 O O . TYR A 1 93 ? 8.854 6.183 13.425 1.00 64.88 93 TYR A O 1
ATOM 702 N N . ASP A 1 94 ? 8.644 8.223 12.505 1.00 79.38 94 ASP A N 1
ATOM 703 C CA . ASP A 1 94 ? 7.566 7.869 11.569 1.00 79.38 94 ASP A CA 1
ATOM 704 C C . ASP A 1 94 ? 7.998 6.769 10.588 1.00 79.38 94 ASP A C 1
ATOM 706 O O . ASP A 1 94 ? 7.249 5.834 10.301 1.00 79.38 94 ASP A O 1
ATOM 710 N N . ARG A 1 95 ? 9.262 6.809 10.156 1.00 84.19 95 ARG A N 1
ATOM 711 C CA . ARG A 1 95 ? 9.891 5.769 9.329 1.00 84.19 95 ARG A CA 1
ATOM 712 C C . ARG A 1 95 ? 9.958 4.427 10.059 1.00 84.19 95 ARG A C 1
ATOM 714 O O . ARG A 1 95 ? 9.582 3.396 9.500 1.00 84.19 95 ARG A O 1
ATOM 721 N N . GLY A 1 96 ? 10.357 4.452 11.333 1.00 84.88 96 GLY A N 1
ATOM 722 C CA . GLY A 1 96 ? 10.386 3.278 12.203 1.00 84.88 96 GLY A CA 1
ATOM 723 C C . GLY A 1 96 ? 9.022 2.595 12.338 1.00 84.88 96 GLY A C 1
ATOM 724 O O . GLY A 1 96 ? 8.960 1.365 12.360 1.00 84.88 96 GLY A O 1
ATOM 725 N N . VAL A 1 97 ? 7.925 3.364 12.343 1.00 87.69 97 VAL A N 1
ATOM 726 C CA . VAL A 1 97 ? 6.558 2.812 12.355 1.00 87.69 97 VAL A CA 1
ATOM 727 C C . VAL A 1 97 ? 6.294 1.981 11.097 1.00 87.69 97 VAL A C 1
ATOM 729 O O . VAL A 1 97 ? 5.900 0.817 11.204 1.00 87.69 97 VAL A O 1
ATOM 732 N N . PHE A 1 98 ? 6.557 2.534 9.909 1.00 88.88 98 PHE A N 1
ATOM 733 C CA . PHE A 1 98 ? 6.347 1.822 8.645 1.00 88.88 98 PHE A CA 1
ATOM 734 C C . PHE A 1 98 ? 7.219 0.569 8.517 1.00 88.88 98 PHE A C 1
ATOM 736 O O . PHE A 1 98 ? 6.734 -0.456 8.033 1.00 88.88 98 PHE A O 1
ATOM 743 N N . LEU A 1 99 ? 8.473 0.633 8.980 1.00 88.38 99 LEU A N 1
ATOM 744 C CA . LEU A 1 99 ? 9.396 -0.505 9.014 1.00 88.38 99 LEU A CA 1
ATOM 745 C C . LEU A 1 99 ? 8.897 -1.617 9.944 1.00 88.38 99 LEU A C 1
ATOM 747 O O . LEU A 1 99 ? 8.874 -2.788 9.559 1.00 88.38 99 LEU A O 1
ATOM 751 N N . GLN A 1 100 ? 8.469 -1.261 11.158 1.00 88.06 100 GLN A N 1
ATOM 752 C CA . GLN A 1 100 ? 7.992 -2.222 12.152 1.00 88.06 100 GLN A CA 1
ATOM 753 C C . GLN A 1 100 ? 6.725 -2.948 11.689 1.00 88.06 100 GLN A C 1
ATOM 755 O O . GLN A 1 100 ? 6.620 -4.165 11.881 1.00 88.06 100 GLN A O 1
ATOM 760 N N . ILE A 1 101 ? 5.792 -2.217 11.066 1.00 89.69 101 ILE A N 1
ATOM 761 C CA . ILE A 1 101 ? 4.560 -2.787 10.508 1.00 89.69 101 ILE A CA 1
ATOM 762 C C . ILE A 1 101 ? 4.876 -3.702 9.324 1.00 89.69 101 ILE A C 1
ATOM 764 O O . ILE A 1 101 ? 4.382 -4.826 9.289 1.00 89.69 101 ILE A O 1
ATOM 768 N N . PHE A 1 102 ? 5.732 -3.269 8.391 1.00 89.19 102 PHE A N 1
ATOM 769 C CA . PHE A 1 102 ? 6.087 -4.074 7.218 1.00 89.19 102 PHE A CA 1
ATOM 770 C C . PHE A 1 102 ? 6.725 -5.412 7.605 1.00 89.19 102 PHE A C 1
ATOM 772 O O . PHE A 1 102 ? 6.410 -6.446 7.026 1.00 89.19 102 PHE A O 1
ATOM 779 N N . ASN A 1 103 ? 7.577 -5.418 8.633 1.00 84.94 103 ASN A N 1
ATOM 780 C CA . ASN A 1 103 ? 8.211 -6.643 9.127 1.00 84.94 103 ASN A CA 1
ATOM 781 C C . ASN A 1 103 ? 7.212 -7.622 9.791 1.00 84.94 103 ASN A C 1
ATOM 783 O O . ASN A 1 103 ? 7.620 -8.690 10.247 1.00 84.94 103 ASN A O 1
ATOM 787 N N . GLY A 1 104 ? 5.923 -7.271 9.897 1.00 76.44 104 GLY A N 1
ATOM 788 C CA . GLY A 1 104 ? 4.865 -8.151 10.399 1.00 76.44 104 GLY A CA 1
ATOM 789 C C . GLY A 1 104 ? 4.918 -8.406 11.907 1.00 76.44 104 GLY A C 1
ATOM 790 O O . GLY A 1 104 ? 4.282 -9.336 12.403 1.00 76.44 104 GLY A O 1
ATOM 791 N N . THR A 1 105 ? 5.684 -7.605 12.650 1.00 78.56 105 THR A N 1
ATOM 792 C CA . THR A 1 105 ? 5.825 -7.742 14.107 1.00 78.56 105 THR A CA 1
ATOM 793 C C . THR A 1 105 ? 4.729 -6.987 14.856 1.00 78.56 105 THR A C 1
ATOM 795 O O . THR A 1 105 ? 4.061 -6.114 14.306 1.00 78.56 105 THR A O 1
ATOM 798 N N . ASN A 1 106 ? 4.540 -7.288 16.144 1.00 86.81 106 ASN A N 1
ATOM 799 C CA . ASN A 1 106 ? 3.657 -6.484 16.987 1.00 86.81 106 ASN A CA 1
ATOM 800 C C . ASN A 1 106 ? 4.153 -5.035 17.043 1.00 86.81 106 ASN A C 1
ATOM 802 O O . ASN A 1 106 ? 5.318 -4.784 17.361 1.00 86.81 106 ASN A O 1
ATOM 806 N N . TYR A 1 107 ? 3.246 -4.091 16.821 1.00 88.50 107 TYR A N 1
ATOM 807 C CA . TYR A 1 107 ? 3.519 -2.673 17.000 1.00 88.50 107 TYR A CA 1
ATOM 808 C C . TYR A 1 107 ? 3.129 -2.254 18.415 1.00 88.50 107 TYR A C 1
ATOM 810 O O . TYR A 1 107 ? 2.003 -2.496 18.847 1.00 88.50 107 TYR A O 1
ATOM 818 N N . ASN A 1 108 ? 4.052 -1.633 19.149 1.00 86.75 108 ASN A N 1
ATOM 819 C CA . ASN A 1 108 ? 3.803 -1.121 20.495 1.00 86.75 108 ASN A CA 1
ATOM 820 C C . ASN A 1 108 ? 4.339 0.308 20.597 1.00 86.75 108 ASN A C 1
ATOM 822 O O . ASN A 1 108 ? 5.517 0.545 20.342 1.00 86.75 108 ASN A O 1
ATOM 826 N N . ARG A 1 109 ? 3.485 1.239 21.021 1.00 84.50 109 ARG A N 1
ATOM 827 C CA . ARG A 1 109 ? 3.830 2.638 21.278 1.00 84.50 109 ARG A CA 1
ATOM 828 C C . ARG A 1 109 ? 3.330 3.024 22.662 1.00 84.50 109 ARG A C 1
ATOM 830 O O . ARG A 1 109 ? 2.132 2.945 22.929 1.00 84.50 109 ARG A O 1
ATOM 837 N N . ASP A 1 110 ? 4.248 3.479 23.505 1.00 82.88 110 ASP A N 1
ATOM 838 C CA . ASP A 1 110 ? 3.945 4.041 24.817 1.00 82.88 110 ASP A CA 1
ATOM 839 C C . ASP A 1 110 ? 4.190 5.558 24.755 1.00 82.88 110 ASP A C 1
ATOM 841 O O . ASP A 1 110 ? 5.314 6.018 24.565 1.00 82.88 110 ASP A O 1
ATOM 845 N N . LEU A 1 111 ? 3.116 6.339 24.863 1.00 76.75 111 LEU A N 1
ATOM 846 C CA . LEU A 1 111 ? 3.133 7.795 24.991 1.00 76.75 111 LEU A CA 1
ATOM 847 C C . LEU A 1 111 ? 2.716 8.188 26.410 1.00 76.75 1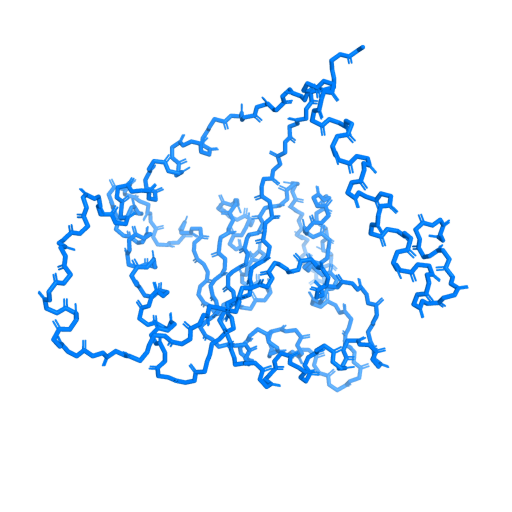11 LEU A C 1
ATOM 849 O O . LEU A 1 111 ? 2.093 7.419 27.146 1.00 76.75 111 LEU A O 1
ATOM 853 N N . LYS A 1 112 ? 3.011 9.428 26.808 1.00 78.38 112 LYS A N 1
ATOM 854 C CA . LYS A 1 112 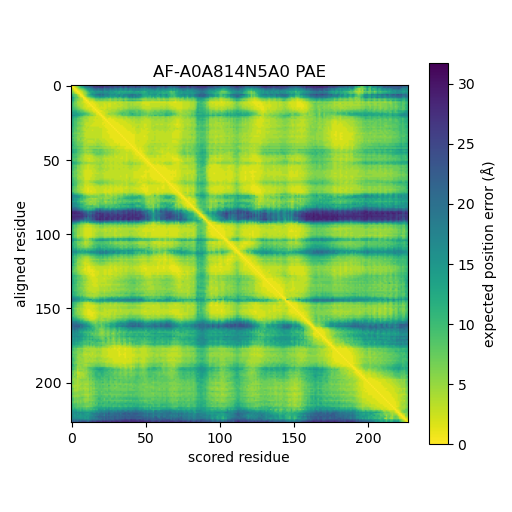? 2.551 9.956 28.096 1.00 78.38 112 LYS A CA 1
ATOM 855 C C . LYS A 1 112 ? 1.014 9.926 28.148 1.00 78.38 112 LYS A C 1
ATOM 857 O O . LYS A 1 112 ? 0.360 10.702 27.464 1.00 78.38 112 LYS A O 1
ATOM 862 N N . GLY A 1 113 ? 0.455 9.029 28.963 1.00 77.81 113 GLY A N 1
ATOM 863 C CA . GLY A 1 113 ? -0.994 8.872 29.146 1.00 77.81 113 GLY A CA 1
ATOM 864 C C . GLY A 1 113 ? -1.711 8.030 28.083 1.00 77.81 113 GLY A C 1
ATOM 865 O O . GLY A 1 113 ? -2.927 7.900 28.159 1.00 77.81 113 GLY A O 1
ATOM 866 N N . SER A 1 114 ? -0.998 7.436 27.119 1.00 79.12 114 SER A N 1
ATOM 867 C CA . SER A 1 114 ? -1.606 6.579 26.094 1.00 79.12 114 SER A CA 1
ATOM 868 C C . SER A 1 114 ? -0.693 5.418 25.716 1.00 79.12 114 SER A C 1
ATOM 870 O O . SER A 1 114 ? 0.514 5.579 25.571 1.00 79.12 114 SER A O 1
ATOM 872 N N . ARG A 1 115 ? -1.280 4.236 25.538 1.00 84.75 115 ARG A N 1
ATOM 873 C CA . ARG A 1 115 ? -0.584 3.027 25.098 1.00 84.75 115 ARG A CA 1
ATOM 874 C C . ARG A 1 115 ? -1.327 2.427 23.915 1.00 84.75 115 ARG A C 1
ATOM 876 O O . ARG A 1 115 ? -2.488 2.037 24.044 1.00 84.75 115 ARG A O 1
ATOM 883 N N . THR A 1 116 ? -0.636 2.295 22.790 1.00 88.06 116 THR A N 1
ATOM 884 C CA . THR A 1 116 ? -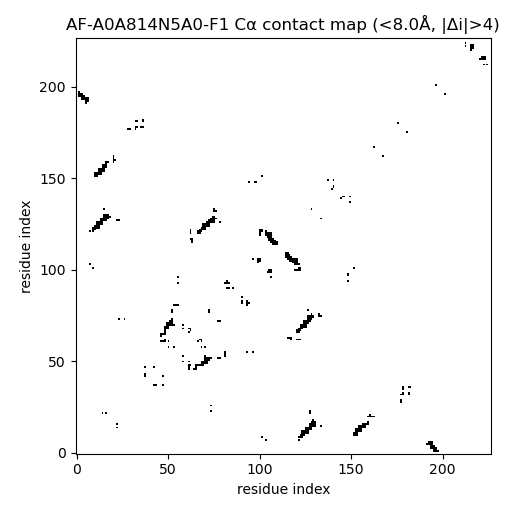1.153 1.640 21.587 1.00 88.06 116 THR A CA 1
ATOM 885 C C . THR A 1 116 ? -0.402 0.341 21.364 1.00 88.06 116 THR A C 1
ATOM 887 O O . THR A 1 116 ? 0.826 0.320 21.321 1.00 88.06 116 THR A O 1
ATOM 890 N N . ARG A 1 117 ? -1.147 -0.755 21.223 1.00 89.62 117 ARG A N 1
ATOM 891 C CA . ARG A 1 117 ? -0.606 -2.064 20.866 1.00 89.62 117 ARG A CA 1
ATOM 892 C C . ARG A 1 117 ? -1.422 -2.636 19.718 1.00 89.62 117 ARG A C 1
ATOM 894 O O . ARG A 1 117 ? -2.631 -2.785 19.864 1.00 89.62 117 ARG A O 1
ATOM 901 N N . LEU A 1 118 ? -0.765 -2.968 18.614 1.00 89.88 118 LEU A N 1
ATOM 902 C CA . LEU A 1 118 ? -1.368 -3.657 17.478 1.00 89.88 118 LEU A CA 1
ATOM 903 C C . LEU A 1 118 ? -0.708 -5.025 17.350 1.00 89.88 118 LEU A C 1
ATOM 905 O O . LEU A 1 118 ? 0.520 -5.133 17.279 1.00 89.88 118 LEU A O 1
ATOM 909 N N . LYS A 1 119 ? -1.525 -6.076 17.337 1.00 87.75 119 LYS A N 1
ATOM 910 C CA . LYS A 1 119 ? -1.052 -7.443 17.136 1.00 87.75 119 LYS A CA 1
ATOM 911 C C . LYS A 1 119 ? -1.096 -7.760 15.648 1.00 87.75 119 LYS A C 1
ATOM 913 O O . LYS A 1 119 ? -2.177 -7.721 15.072 1.00 87.75 119 LYS A O 1
ATOM 918 N N . ASN A 1 120 ? 0.051 -8.099 15.062 1.00 83.94 120 ASN A N 1
ATOM 919 C CA . ASN A 1 120 ? 0.196 -8.381 13.627 1.00 83.94 120 ASN A CA 1
ATOM 920 C C . ASN A 1 120 ? -0.511 -7.328 12.736 1.00 83.94 120 ASN A C 1
ATOM 922 O O . ASN A 1 120 ? -1.402 -7.700 11.965 1.00 83.94 120 ASN A O 1
ATOM 926 N N . PRO A 1 121 ? -0.186 -6.025 12.885 1.00 88.69 121 PRO A N 1
ATOM 927 C CA . PRO A 1 121 ? -0.795 -4.969 12.083 1.00 88.69 121 PRO A CA 1
ATOM 928 C C . PRO A 1 121 ? -0.563 -5.228 10.597 1.00 88.69 121 PRO A C 1
ATOM 930 O O . PRO A 1 121 ? 0.500 -5.712 10.206 1.00 88.69 121 PRO A O 1
ATOM 933 N N . LYS A 1 122 ? -1.560 -4.893 9.772 1.00 88.50 122 LYS A N 1
ATOM 934 C CA . LYS A 1 122 ? -1.465 -5.045 8.323 1.00 88.50 122 LYS A CA 1
ATOM 935 C C . LYS A 1 122 ? -1.734 -3.722 7.634 1.00 88.50 122 LYS A C 1
ATOM 937 O O . LYS A 1 122 ? -2.864 -3.245 7.653 1.00 88.50 122 LYS A O 1
ATOM 942 N N . LEU A 1 123 ? -0.701 -3.175 7.009 1.00 91.38 123 LEU A N 1
ATOM 943 C CA . LEU A 1 123 ? -0.774 -1.943 6.244 1.00 91.38 123 LEU A CA 1
ATOM 944 C C . LEU A 1 123 ? -0.295 -2.204 4.822 1.00 91.38 123 LEU A C 1
ATOM 946 O O . LEU A 1 123 ? 0.827 -2.659 4.620 1.00 91.38 123 LEU A O 1
ATOM 950 N N . ASN A 1 124 ? -1.132 -1.876 3.848 1.00 91.56 124 ASN A N 1
ATOM 951 C CA . ASN A 1 124 ? -0.723 -1.745 2.457 1.00 91.56 124 ASN A CA 1
ATOM 952 C C . ASN A 1 124 ? -0.652 -0.261 2.107 1.00 91.56 124 ASN A C 1
ATOM 954 O O . ASN A 1 124 ? -1.495 0.522 2.545 1.00 91.56 124 ASN A O 1
ATOM 958 N N . ILE A 1 125 ? 0.351 0.123 1.324 1.00 91.94 125 ILE A N 1
ATOM 959 C CA . ILE A 1 125 ? 0.539 1.510 0.888 1.00 91.94 125 ILE A CA 1
ATOM 960 C C . ILE A 1 125 ? 0.536 1.525 -0.633 1.00 91.94 125 ILE A C 1
ATOM 962 O O . ILE A 1 125 ? 1.271 0.762 -1.262 1.00 91.94 125 ILE A O 1
ATOM 966 N N . CYS A 1 126 ? -0.268 2.405 -1.219 1.00 91.62 126 CYS A N 1
ATOM 967 C CA . CYS A 1 126 ? -0.205 2.733 -2.634 1.00 91.62 126 CYS A CA 1
ATOM 968 C C . CYS A 1 126 ? 0.153 4.206 -2.789 1.00 91.62 126 CYS A C 1
ATOM 970 O O . CYS A 1 126 ? -0.603 5.098 -2.402 1.00 91.62 126 CYS A O 1
ATOM 972 N N . LEU A 1 127 ? 1.342 4.442 -3.327 1.00 91.00 127 LEU A N 1
ATOM 973 C CA . LEU A 1 127 ? 1.926 5.759 -3.479 1.00 91.00 127 LEU A CA 1
ATOM 974 C C . LEU A 1 127 ? 1.982 6.125 -4.956 1.00 91.00 127 LEU A C 1
ATOM 976 O O . LEU A 1 127 ? 2.603 5.427 -5.751 1.00 91.00 127 LEU A O 1
ATOM 980 N N . LEU A 1 128 ? 1.382 7.243 -5.326 1.00 90.50 128 LEU A N 1
ATOM 981 C CA . LEU A 1 128 ? 1.560 7.851 -6.631 1.00 90.50 128 LEU A CA 1
ATOM 982 C C . LEU A 1 128 ? 2.600 8.960 -6.529 1.00 90.50 128 LEU A C 1
ATOM 984 O O . LEU A 1 128 ? 2.610 9.756 -5.592 1.00 90.50 128 LEU A O 1
ATOM 988 N N . GLY A 1 129 ? 3.492 9.058 -7.507 1.00 88.38 129 GLY A N 1
ATOM 989 C CA . GLY A 1 129 ? 4.383 10.207 -7.556 1.00 88.38 129 GLY A CA 1
ATOM 990 C C . GLY A 1 129 ? 5.116 10.384 -8.863 1.00 88.38 129 GLY A C 1
ATOM 991 O O . GLY A 1 129 ? 4.963 9.634 -9.826 1.00 88.38 129 GLY A O 1
ATOM 992 N N . HIS A 1 130 ? 5.899 11.455 -8.903 1.00 86.56 130 HIS A N 1
ATOM 993 C CA . HIS A 1 130 ? 6.696 11.796 -10.070 1.00 86.56 130 HIS A CA 1
ATOM 994 C C . HIS A 1 130 ? 8.064 11.121 -9.982 1.00 86.56 130 HIS A C 1
ATOM 996 O O . HIS A 1 130 ? 8.649 11.093 -8.893 1.00 86.56 130 HIS A O 1
ATOM 1002 N N . PRO A 1 131 ? 8.630 10.660 -11.115 1.00 86.88 131 PRO A N 1
ATOM 1003 C CA . PRO A 1 131 ? 9.969 10.080 -11.129 1.00 86.88 131 PRO A CA 1
ATOM 1004 C C . PRO A 1 131 ? 11.017 10.977 -10.454 1.00 86.88 131 PRO A C 1
ATOM 1006 O O . PRO A 1 131 ? 11.820 10.499 -9.662 1.00 86.88 131 PRO A O 1
ATOM 1009 N N . SER A 1 132 ? 10.968 12.294 -10.681 1.00 84.69 132 SER A N 1
ATOM 1010 C CA . SER A 1 132 ? 11.906 13.252 -10.076 1.00 84.69 132 SER A CA 1
ATOM 1011 C C . SER A 1 132 ? 11.818 13.318 -8.548 1.00 84.69 132 SER A C 1
ATOM 1013 O O . SER A 1 132 ? 12.848 13.384 -7.878 1.00 84.69 132 SER A O 1
ATOM 1015 N N . SER A 1 133 ? 10.6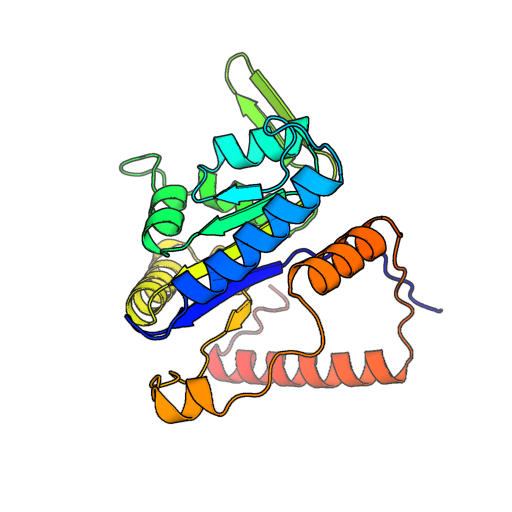08 13.269 -7.983 1.00 82.25 133 SER A N 1
ATOM 1016 C CA . SER A 1 133 ? 10.397 13.263 -6.531 1.00 82.25 133 SER A CA 1
ATOM 1017 C C . SER A 1 133 ? 10.976 12.008 -5.888 1.00 82.25 133 SER A C 1
ATOM 1019 O O . SER A 1 133 ? 11.602 12.095 -4.836 1.00 82.25 133 SER A O 1
ATOM 1021 N N . PHE A 1 134 ? 10.828 10.861 -6.548 1.00 82.31 134 PHE A N 1
ATOM 1022 C CA . PHE A 1 134 ? 11.375 9.600 -6.064 1.00 82.31 134 PHE A CA 1
ATOM 1023 C C . PHE A 1 134 ? 12.882 9.478 -6.249 1.00 82.31 134 PHE A C 1
ATOM 1025 O O . PHE A 1 134 ? 13.550 8.967 -5.361 1.00 82.31 134 PHE A O 1
ATOM 1032 N N . ILE A 1 135 ? 13.444 10.003 -7.339 1.00 84.56 135 ILE A N 1
ATOM 1033 C CA . ILE A 1 135 ? 14.902 10.100 -7.490 1.00 84.56 135 ILE A CA 1
ATOM 1034 C C . ILE A 1 135 ? 15.495 10.906 -6.333 1.00 84.56 135 ILE A C 1
ATOM 1036 O O . ILE A 1 135 ? 16.512 10.506 -5.770 1.00 84.56 135 ILE A O 1
ATOM 1040 N N . ARG A 1 136 ? 14.855 12.020 -5.952 1.00 81.81 136 ARG A N 1
ATOM 1041 C CA . ARG A 1 136 ? 15.284 12.803 -4.789 1.00 81.81 136 ARG A CA 1
ATOM 1042 C C . ARG A 1 136 ? 15.178 11.991 -3.497 1.00 81.81 136 ARG A C 1
ATOM 1044 O O . ARG A 1 136 ? 16.154 11.943 -2.763 1.00 81.81 136 ARG A O 1
ATOM 1051 N N . LEU A 1 137 ? 14.056 11.307 -3.270 1.00 79.50 137 LEU A N 1
ATOM 1052 C CA . LEU A 1 137 ? 13.882 10.455 -2.090 1.00 79.50 137 LEU A CA 1
ATOM 1053 C C . LEU A 1 137 ? 14.931 9.351 -1.983 1.00 79.50 137 LEU A C 1
ATOM 1055 O O . LEU A 1 137 ? 15.472 9.129 -0.911 1.00 79.50 137 LEU A O 1
ATOM 1059 N N . ILE A 1 138 ? 15.228 8.666 -3.087 1.00 81.62 138 ILE A N 1
ATOM 1060 C CA . ILE A 1 138 ? 16.229 7.595 -3.115 1.00 81.62 138 ILE A CA 1
ATOM 1061 C C . ILE A 1 138 ? 17.616 8.154 -2.790 1.00 81.62 138 ILE A C 1
ATOM 1063 O O . ILE A 1 138 ? 18.376 7.516 -2.071 1.00 81.62 138 ILE A O 1
ATOM 1067 N N . ARG A 1 139 ? 17.955 9.350 -3.284 1.00 81.94 139 ARG A N 1
ATOM 1068 C CA . ARG A 1 139 ? 19.217 10.010 -2.920 1.00 81.94 139 ARG A CA 1
ATOM 1069 C C . ARG A 1 139 ? 19.260 10.361 -1.437 1.00 81.94 139 ARG A C 1
ATOM 1071 O O . ARG A 1 139 ? 20.236 10.037 -0.776 1.00 81.94 139 ARG A O 1
ATOM 1078 N N . GLU A 1 140 ? 18.190 10.959 -0.919 1.00 77.81 140 GLU A N 1
ATOM 1079 C CA . GLU A 1 140 ? 18.074 11.296 0.503 1.00 77.81 140 GLU A CA 1
ATOM 1080 C C . GLU A 1 140 ? 18.181 10.049 1.394 1.00 77.81 140 GLU A C 1
ATOM 1082 O O . GLU A 1 140 ? 18.843 10.107 2.427 1.00 77.81 140 GLU A O 1
ATOM 1087 N N . GLU A 1 141 ? 17.591 8.924 0.975 1.00 78.19 141 GLU A N 1
ATOM 1088 C CA . GLU A 1 141 ? 17.696 7.618 1.638 1.00 78.19 141 GLU A CA 1
ATOM 1089 C C . GLU A 1 141 ? 19.147 7.161 1.771 1.00 78.19 141 GLU A C 1
ATOM 1091 O O . GLU A 1 141 ? 19.583 6.831 2.872 1.00 78.19 141 GLU A O 1
ATOM 1096 N N . ILE A 1 142 ? 19.884 7.178 0.657 1.00 77.12 142 ILE A N 1
ATOM 1097 C CA . ILE A 1 142 ? 21.285 6.746 0.584 1.00 77.12 142 ILE A CA 1
ATOM 1098 C C . ILE A 1 142 ? 22.184 7.653 1.433 1.00 77.12 142 ILE A C 1
ATOM 1100 O O . ILE A 1 142 ? 23.135 7.181 2.047 1.00 77.12 142 ILE A O 1
ATOM 1104 N N . GLU A 1 143 ? 21.908 8.956 1.454 1.00 77.69 143 GLU A N 1
ATOM 1105 C CA . GLU A 1 143 ? 22.762 9.939 2.123 1.00 77.69 143 GLU A CA 1
ATOM 1106 C C . GLU A 1 143 ? 22.485 10.067 3.629 1.00 77.69 143 GLU A C 1
ATOM 1108 O O . GLU A 1 143 ? 23.410 10.368 4.381 1.00 77.69 143 GLU A O 1
ATOM 1113 N N . ASN A 1 144 ? 21.237 9.870 4.079 1.00 69.06 144 ASN A N 1
ATOM 1114 C CA . ASN A 1 144 ? 20.817 10.303 5.420 1.00 69.06 144 ASN A CA 1
ATOM 1115 C C . ASN A 1 144 ? 20.155 9.230 6.292 1.00 69.06 144 ASN A C 1
ATOM 1117 O O . ASN A 1 144 ? 20.113 9.414 7.509 1.00 69.06 144 ASN A O 1
ATOM 1121 N N . PHE A 1 145 ? 19.599 8.159 5.717 1.00 66.38 145 PHE A N 1
ATOM 1122 C CA . PHE A 1 145 ? 18.722 7.248 6.466 1.00 66.38 145 PHE A CA 1
ATOM 1123 C C . PHE A 1 145 ? 19.200 5.799 6.463 1.00 66.38 145 PHE A C 1
ATOM 1125 O O . PHE A 1 145 ? 19.239 5.199 7.532 1.00 66.38 145 PHE A O 1
ATOM 1132 N N . ASP A 1 146 ? 19.527 5.257 5.284 1.00 71.00 146 ASP A N 1
ATOM 1133 C CA . ASP A 1 146 ? 19.932 3.861 5.035 1.00 71.00 146 ASP A CA 1
ATOM 1134 C C . ASP A 1 146 ? 19.206 2.808 5.908 1.00 71.00 146 ASP A C 1
ATOM 1136 O O . ASP A 1 146 ? 19.787 1.831 6.373 1.00 71.00 146 ASP A O 1
ATOM 1140 N N . ASP A 1 147 ? 17.909 3.014 6.170 1.00 79.19 147 ASP A N 1
ATOM 1141 C CA . ASP A 1 147 ? 17.098 2.158 7.053 1.00 79.19 147 ASP A CA 1
ATOM 1142 C C . ASP A 1 147 ? 16.276 1.108 6.273 1.00 79.19 147 ASP A C 1
ATOM 1144 O O . ASP A 1 147 ? 15.578 0.260 6.844 1.00 79.19 147 ASP A O 1
ATOM 1148 N N . GLY A 1 148 ? 16.370 1.154 4.941 1.00 83.31 148 GLY A N 1
ATOM 1149 C CA . GLY A 1 148 ? 15.753 0.216 4.016 1.00 83.31 148 GLY A CA 1
ATOM 1150 C C . GLY A 1 148 ? 14.247 0.405 3.821 1.00 83.31 148 GLY A C 1
ATOM 1151 O O . GLY A 1 148 ? 13.598 -0.508 3.302 1.00 83.31 148 GLY A O 1
ATOM 1152 N N . LEU A 1 149 ? 13.643 1.531 4.217 1.00 85.69 149 LEU A N 1
ATOM 1153 C CA . LEU A 1 149 ? 12.208 1.753 3.997 1.00 85.69 149 LEU A CA 1
ATOM 1154 C C . LEU A 1 149 ? 11.868 1.735 2.506 1.00 85.69 149 LEU A C 1
ATOM 1156 O O . LEU A 1 149 ? 10.947 1.028 2.099 1.00 85.69 149 LEU A O 1
ATOM 1160 N N . LEU A 1 150 ? 12.628 2.462 1.679 1.00 85.75 150 LEU A N 1
ATOM 1161 C CA . LEU A 1 150 ? 12.363 2.507 0.236 1.00 85.75 150 LEU A CA 1
ATOM 1162 C C . LEU A 1 150 ? 12.602 1.158 -0.453 1.00 85.75 150 LEU A C 1
ATOM 1164 O O . LEU A 1 150 ? 11.954 0.865 -1.452 1.00 85.75 150 LEU A O 1
ATOM 1168 N N . GLN A 1 151 ? 13.466 0.304 0.102 1.00 85.31 151 GLN A N 1
ATOM 1169 C CA . GLN A 1 151 ? 13.720 -1.043 -0.426 1.00 85.31 151 GLN A CA 1
ATOM 1170 C C . GLN A 1 151 ? 12.503 -1.975 -0.290 1.00 85.31 151 GLN A C 1
ATOM 1172 O O . GLN A 1 151 ? 12.444 -3.009 -0.949 1.00 85.31 151 GLN A O 1
ATOM 1177 N N . ARG A 1 152 ? 11.522 -1.613 0.549 1.00 87.88 152 ARG A N 1
ATOM 1178 C CA . ARG A 1 152 ? 10.266 -2.357 0.742 1.00 87.88 152 ARG A CA 1
ATOM 1179 C C . ARG A 1 152 ? 9.177 -1.972 -0.258 1.00 87.88 152 ARG A C 1
ATOM 1181 O O . ARG A 1 152 ? 8.142 -2.632 -0.305 1.00 87.88 152 ARG A O 1
ATOM 1188 N N . PHE A 1 153 ? 9.389 -0.913 -1.041 1.00 90.50 153 PHE A N 1
ATOM 1189 C CA . PHE A 1 153 ? 8.446 -0.500 -2.071 1.00 90.50 153 PHE A CA 1
ATOM 1190 C C . PHE A 1 153 ? 8.670 -1.276 -3.369 1.00 90.50 153 PHE A C 1
ATOM 1192 O O . PHE A 1 153 ? 9.774 -1.330 -3.911 1.00 90.50 153 PHE A O 1
ATOM 1199 N N . LEU A 1 154 ? 7.585 -1.810 -3.920 1.00 91.56 154 LEU A N 1
ATOM 1200 C CA . LEU A 1 154 ? 7.521 -2.261 -5.299 1.00 91.56 154 LEU A CA 1
ATOM 1201 C C . LEU A 1 154 ? 7.277 -1.051 -6.203 1.00 91.56 154 LEU A C 1
ATOM 1203 O O . LEU A 1 154 ? 6.183 -0.479 -6.225 1.00 91.56 154 LEU A O 1
ATOM 1207 N N . PHE A 1 155 ? 8.301 -0.670 -6.959 1.00 89.44 155 PHE A N 1
ATOM 1208 C CA . PHE A 1 155 ? 8.217 0.430 -7.912 1.00 89.44 155 PHE A CA 1
ATOM 1209 C C . PHE A 1 155 ? 7.617 -0.036 -9.237 1.00 89.44 155 PHE A C 1
ATOM 1211 O O . PHE A 1 155 ? 8.070 -1.010 -9.835 1.00 89.44 155 PHE A O 1
ATOM 1218 N N . CYS A 1 156 ? 6.625 0.704 -9.721 1.00 88.50 156 CYS A N 1
ATOM 1219 C CA . CYS A 1 156 ? 6.022 0.524 -11.030 1.00 88.50 156 CYS A CA 1
ATOM 1220 C C . CYS A 1 156 ? 6.149 1.830 -11.816 1.00 88.50 156 CYS A C 1
ATOM 1222 O O . CYS A 1 156 ? 5.638 2.865 -11.402 1.00 88.50 156 CYS A O 1
ATOM 1224 N N . THR A 1 157 ? 6.836 1.792 -12.952 1.00 87.38 157 THR A N 1
ATOM 1225 C CA . THR A 1 157 ? 7.012 2.936 -13.857 1.00 87.38 157 THR A CA 1
ATOM 1226 C C . THR A 1 157 ? 6.363 2.586 -15.195 1.00 87.38 157 THR A C 1
ATOM 1228 O O . THR A 1 157 ? 7.070 2.139 -16.103 1.00 87.38 157 THR A O 1
ATOM 1231 N N . PRO A 1 158 ? 5.027 2.678 -15.324 1.00 80.81 158 PRO A N 1
ATOM 1232 C CA . PRO A 1 158 ? 4.373 2.365 -16.584 1.00 80.81 158 PRO A CA 1
ATOM 1233 C C . PRO A 1 158 ? 4.836 3.342 -17.662 1.00 80.81 158 PRO A C 1
ATOM 1235 O O . PRO A 1 158 ? 5.117 4.515 -17.388 1.00 80.81 158 PRO A O 1
ATOM 1238 N N . GLU A 1 159 ? 4.884 2.866 -18.902 1.00 76.75 159 GLU A N 1
ATOM 1239 C CA . GLU A 1 159 ? 5.089 3.762 -20.031 1.00 76.75 159 GLU A CA 1
ATOM 1240 C C . GLU A 1 159 ? 3.951 4.791 -20.075 1.00 76.75 159 GLU A C 1
ATOM 1242 O O . GLU A 1 159 ? 2.784 4.441 -19.859 1.00 76.75 159 GLU A O 1
ATOM 1247 N N . PRO A 1 160 ? 4.264 6.077 -20.306 1.00 68.19 160 PRO A N 1
ATOM 1248 C CA . PRO A 1 160 ? 3.246 7.108 -20.349 1.00 68.19 160 PRO A CA 1
ATOM 1249 C C . PRO A 1 160 ? 2.291 6.817 -21.505 1.00 68.19 160 PRO A C 1
ATOM 1251 O O . PRO A 1 160 ? 2.662 6.902 -22.675 1.00 68.19 160 PRO A O 1
ATOM 1254 N N . LEU A 1 161 ? 1.037 6.522 -21.173 1.00 65.94 161 LEU A N 1
ATOM 1255 C CA . LEU A 1 161 ? -0.036 6.512 -22.153 1.00 65.94 161 LEU A CA 1
ATOM 1256 C C . LEU A 1 161 ? -0.318 7.965 -22.537 1.00 65.94 161 LEU A C 1
ATOM 1258 O O . LEU A 1 161 ? -0.945 8.719 -21.790 1.00 65.94 161 LEU A O 1
ATOM 1262 N N . LEU A 1 162 ? 0.183 8.375 -23.701 1.00 64.75 162 LEU A N 1
ATOM 1263 C CA . LEU A 1 162 ? -0.284 9.590 -24.350 1.00 64.75 162 LEU A CA 1
ATOM 1264 C C . LEU A 1 162 ? -1.717 9.317 -24.793 1.00 64.75 162 LEU A C 1
ATOM 1266 O O . LEU A 1 162 ? -1.959 8.613 -25.767 1.00 64.75 162 LEU A O 1
ATOM 1270 N N . ASN A 1 163 ? -2.668 9.817 -24.013 1.00 65.12 163 ASN A N 1
ATOM 1271 C CA . ASN A 1 163 ? -4.084 9.604 -24.258 1.00 65.12 163 ASN A CA 1
ATOM 1272 C C . ASN A 1 163 ? -4.486 10.211 -25.609 1.00 65.12 163 ASN A C 1
ATOM 1274 O O . ASN A 1 163 ? -4.699 11.418 -25.718 1.00 65.12 163 ASN A O 1
ATOM 1278 N N . ASN A 1 164 ? -4.612 9.366 -26.630 1.00 74.81 164 ASN A N 1
ATOM 1279 C CA . ASN A 1 164 ? -5.290 9.702 -27.870 1.00 74.81 164 ASN A CA 1
ATOM 1280 C C . ASN A 1 164 ? -6.796 9.466 -27.681 1.00 74.81 164 ASN A C 1
ATOM 1282 O O . ASN A 1 164 ? -7.227 8.377 -27.299 1.00 74.81 164 ASN A O 1
ATOM 1286 N N . LEU A 1 165 ? -7.606 10.494 -27.940 1.00 75.81 165 LEU A N 1
ATOM 1287 C CA . LEU A 1 165 ? -9.058 10.421 -27.784 1.00 75.81 165 LEU A CA 1
ATOM 1288 C C . LEU A 1 165 ? -9.687 9.337 -28.674 1.00 75.81 165 LEU A C 1
ATOM 1290 O O . LEU A 1 165 ? -10.647 8.692 -28.253 1.00 75.81 165 LEU A O 1
ATOM 1294 N N . ASP A 1 166 ? -9.145 9.120 -29.872 1.00 83.75 166 ASP A N 1
ATOM 1295 C CA . ASP A 1 166 ? -9.652 8.107 -30.800 1.00 83.75 166 ASP A CA 1
ATOM 1296 C C . ASP A 1 166 ? -9.357 6.694 -30.289 1.00 83.75 166 ASP A C 1
ATOM 1298 O O . ASP A 1 166 ? -10.224 5.823 -30.342 1.00 83.75 166 ASP A O 1
ATOM 1302 N N . GLU A 1 167 ? -8.182 6.483 -29.689 1.00 81.19 167 GLU A N 1
ATOM 1303 C CA . GLU A 1 167 ? -7.839 5.215 -29.039 1.00 81.19 167 GLU A CA 1
ATOM 1304 C C . GLU A 1 167 ? -8.718 4.949 -27.816 1.00 81.19 167 GLU A C 1
ATOM 1306 O O . GLU A 1 167 ? -9.162 3.822 -27.619 1.00 81.19 167 GLU A O 1
ATOM 1311 N N . ILE A 1 168 ? -9.017 5.973 -27.009 1.00 76.88 168 ILE A N 1
ATOM 1312 C CA . ILE A 1 168 ? -9.912 5.834 -25.850 1.00 76.88 168 ILE A CA 1
ATOM 1313 C C . ILE A 1 168 ? -11.317 5.421 -26.297 1.00 76.88 168 ILE A C 1
ATOM 1315 O O . ILE A 1 168 ? -11.903 4.528 -25.693 1.00 76.88 168 ILE A O 1
ATOM 1319 N N . LYS A 1 169 ? -11.850 6.036 -27.360 1.00 81.19 169 LYS A N 1
ATOM 1320 C CA . LYS A 1 169 ? -13.177 5.699 -27.902 1.00 81.19 169 LYS A CA 1
ATOM 1321 C C . LYS A 1 169 ? -13.223 4.314 -28.543 1.00 81.19 169 LYS A C 1
ATOM 1323 O O . LYS A 1 169 ? -14.268 3.674 -28.514 1.00 81.19 169 LYS A O 1
ATOM 1328 N N . ALA A 1 170 ? -12.118 3.878 -29.146 1.00 85.06 170 ALA A N 1
ATOM 1329 C CA . ALA A 1 170 ? -12.015 2.576 -29.793 1.00 85.06 170 ALA A CA 1
ATOM 1330 C C . ALA A 1 170 ? -11.787 1.423 -28.801 1.00 85.06 170 ALA A C 1
ATOM 1332 O O . ALA A 1 170 ? -11.943 0.260 -29.179 1.00 85.06 170 ALA A O 1
ATOM 1333 N N . ARG A 1 171 ? -11.406 1.714 -27.547 1.00 81.25 171 ARG A N 1
ATOM 1334 C CA . ARG A 1 171 ? -11.197 0.673 -26.536 1.00 81.25 171 ARG A CA 1
ATOM 1335 C C . ARG A 1 171 ? -12.521 -0.024 -26.211 1.00 81.25 171 ARG A C 1
ATOM 1337 O O . ARG A 1 171 ? -13.508 0.653 -25.920 1.00 81.25 171 ARG A O 1
ATOM 1344 N N . PRO A 1 172 ? -12.550 -1.368 -26.223 1.00 84.38 172 PRO A N 1
ATOM 1345 C CA . PRO A 1 172 ? -13.722 -2.099 -25.777 1.00 84.38 172 PRO A CA 1
ATOM 1346 C C . PRO A 1 172 ? -13.974 -1.809 -24.298 1.00 84.38 172 PRO A C 1
ATOM 1348 O O . PRO A 1 172 ? -13.040 -1.565 -23.526 1.00 84.38 172 PRO A O 1
ATOM 1351 N N . TYR A 1 173 ? -15.242 -1.868 -23.900 1.00 81.69 173 TYR A N 1
ATOM 1352 C CA . TYR A 1 173 ? -15.584 -1.847 -22.486 1.00 81.69 173 TYR A CA 1
ATOM 1353 C C . TYR A 1 173 ? -14.909 -3.032 -21.785 1.00 81.69 173 TYR A C 1
ATOM 1355 O O . TYR A 1 173 ? -14.905 -4.137 -22.337 1.00 81.69 173 TYR A O 1
ATOM 1363 N N . PRO A 1 174 ? -14.317 -2.819 -20.598 1.00 83.56 174 PRO A N 1
ATOM 1364 C CA . PRO A 1 174 ? -13.740 -3.916 -19.842 1.00 83.56 174 PRO A CA 1
ATOM 1365 C C . PRO A 1 174 ? -14.834 -4.934 -19.502 1.00 83.56 174 PRO A C 1
ATOM 1367 O O . PRO A 1 174 ? -15.950 -4.561 -19.148 1.00 83.56 174 PRO A O 1
ATOM 1370 N N . GLU A 1 175 ? -14.501 -6.221 -19.609 1.00 86.94 175 GLU A N 1
ATOM 1371 C CA . GLU A 1 175 ? -15.427 -7.331 -19.338 1.00 86.94 175 GLU A CA 1
ATOM 1372 C C . GLU A 1 175 ? -15.913 -7.340 -17.879 1.00 86.94 175 GLU A C 1
ATOM 1374 O O . GLU A 1 175 ? -17.039 -7.738 -17.590 1.00 86.94 175 GLU A O 1
ATOM 1379 N N . PHE A 1 176 ? -15.076 -6.848 -16.962 1.00 86.50 176 PHE A N 1
ATOM 1380 C CA . PHE A 1 176 ? -15.355 -6.801 -15.531 1.00 86.50 176 PHE A CA 1
ATOM 1381 C C . PHE A 1 176 ? -15.177 -5.386 -14.987 1.00 86.50 176 PHE A C 1
ATOM 1383 O O . PHE A 1 176 ? -14.232 -4.680 -15.351 1.00 86.50 176 PHE A O 1
ATOM 1390 N N . SER A 1 177 ? -16.064 -4.981 -14.076 1.00 90.56 177 SER A N 1
ATOM 1391 C CA . SER A 1 177 ? -15.9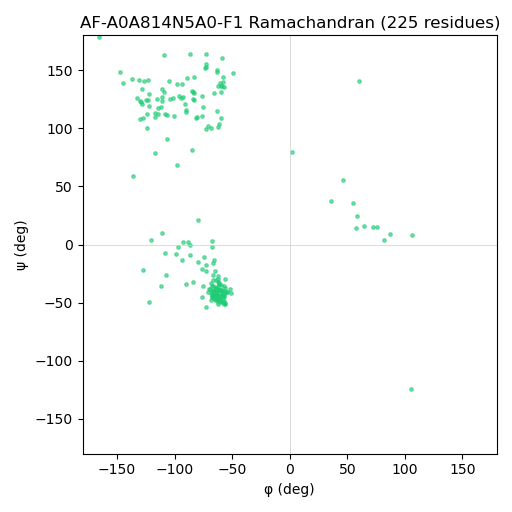03 -3.730 -13.335 1.00 90.56 177 SER A CA 1
ATOM 1392 C C . SER A 1 177 ? -14.795 -3.858 -12.285 1.00 90.56 177 SER A C 1
ATOM 1394 O O . SER A 1 177 ? -14.543 -4.941 -11.745 1.00 90.56 177 SER A O 1
ATOM 1396 N N . MET A 1 178 ? -14.156 -2.733 -11.956 1.00 91.31 178 MET A N 1
ATOM 1397 C CA . MET A 1 178 ? -13.167 -2.676 -10.877 1.00 91.31 178 MET A CA 1
ATOM 1398 C C . MET A 1 178 ? -13.783 -3.114 -9.540 1.00 91.31 178 MET A C 1
ATOM 1400 O O . MET A 1 178 ? -13.171 -3.890 -8.814 1.00 91.31 178 MET A O 1
ATOM 1404 N N . THR A 1 179 ? -15.023 -2.707 -9.264 1.00 93.25 179 THR A N 1
ATOM 1405 C CA . THR A 1 179 ? -15.794 -3.083 -8.069 1.00 93.25 179 THR A CA 1
ATOM 1406 C C . THR A 1 179 ? -15.944 -4.598 -7.947 1.00 93.25 179 THR A C 1
ATOM 1408 O O . THR A 1 179 ? -15.673 -5.160 -6.888 1.00 93.25 179 THR A O 1
ATOM 1411 N N . CYS A 1 180 ? -16.277 -5.305 -9.034 1.00 91.81 180 CYS A N 1
ATOM 1412 C CA . CYS A 1 180 ? -16.350 -6.768 -9.014 1.00 91.81 180 CYS A CA 1
ATOM 1413 C C . CYS A 1 180 ? -14.987 -7.409 -8.722 1.00 91.81 180 CYS A C 1
ATOM 1415 O O . CYS A 1 180 ? -14.904 -8.333 -7.913 1.00 91.81 180 CYS A O 1
ATOM 1417 N N . ILE A 1 181 ? -13.915 -6.915 -9.351 1.00 91.81 181 ILE A N 1
ATOM 1418 C CA . ILE A 1 181 ? -12.555 -7.428 -9.131 1.00 91.81 181 ILE A CA 1
ATOM 1419 C C . ILE A 1 181 ? -12.137 -7.220 -7.670 1.00 91.81 181 ILE A C 1
ATOM 1421 O O . ILE A 1 181 ? -11.695 -8.165 -7.014 1.00 91.81 181 ILE A O 1
ATOM 1425 N N . LEU A 1 182 ? -12.311 -6.010 -7.135 1.00 90.38 182 LEU A N 1
ATOM 1426 C CA . LEU A 1 182 ? -11.939 -5.683 -5.760 1.00 90.38 182 LEU A CA 1
ATOM 1427 C C . LEU A 1 182 ? -12.800 -6.425 -4.737 1.00 90.38 182 LEU A C 1
ATOM 1429 O O . LEU A 1 182 ? -12.269 -6.879 -3.726 1.00 90.38 182 LEU A O 1
ATOM 1433 N N . TYR A 1 183 ? -14.084 -6.646 -5.016 1.00 90.44 183 TYR A N 1
ATOM 1434 C CA . TYR A 1 183 ? -14.947 -7.451 -4.155 1.00 90.44 183 TYR A CA 1
ATOM 1435 C C . TYR A 1 183 ? -14.476 -8.909 -4.084 1.00 90.44 183 TYR A C 1
ATOM 1437 O O . TYR A 1 183 ? -14.418 -9.499 -3.002 1.00 90.44 183 TYR A O 1
ATOM 1445 N N . LEU A 1 184 ? -14.074 -9.496 -5.217 1.00 89.75 184 LEU A N 1
ATOM 1446 C CA . LEU A 1 184 ? -13.488 -10.839 -5.233 1.00 89.75 184 LEU A CA 1
ATOM 1447 C C . LEU A 1 184 ? -12.193 -10.887 -4.417 1.00 89.75 184 LEU A C 1
ATOM 1449 O O . LEU A 1 184 ? -12.012 -11.806 -3.620 1.00 89.75 184 LEU A O 1
ATOM 1453 N N . VAL A 1 185 ? -11.319 -9.889 -4.566 1.00 85.94 185 VAL A N 1
ATOM 1454 C CA . VAL A 1 185 ? -10.090 -9.773 -3.765 1.00 85.94 185 VAL A CA 1
ATOM 1455 C C . VAL A 1 185 ? -10.415 -9.646 -2.275 1.00 85.94 185 VAL A C 1
ATOM 1457 O O . VAL A 1 185 ? -9.808 -10.340 -1.459 1.00 85.94 185 VAL A O 1
ATOM 1460 N N . TYR A 1 186 ? -11.394 -8.822 -1.904 1.00 84.12 186 TYR A N 1
ATOM 1461 C CA . TYR A 1 186 ? -11.865 -8.686 -0.526 1.00 84.12 186 TYR A CA 1
ATOM 1462 C C . TYR A 1 186 ? -12.317 -10.042 0.040 1.00 84.12 186 TYR A C 1
ATOM 1464 O O . TYR A 1 186 ? -11.818 -10.482 1.076 1.00 84.12 186 TYR A O 1
ATOM 1472 N N . LYS A 1 187 ? -13.167 -10.776 -0.690 1.00 85.62 187 LYS A N 1
ATOM 1473 C CA . LYS A 1 187 ? -13.650 -12.107 -0.282 1.00 85.62 187 LYS A CA 1
ATOM 1474 C C . LYS A 1 187 ? -12.570 -13.182 -0.251 1.00 85.62 187 LYS A C 1
ATOM 1476 O O . LYS A 1 187 ? -12.639 -14.099 0.567 1.00 85.62 187 LYS A O 1
ATOM 1481 N N . LEU A 1 188 ? -11.553 -13.089 -1.101 1.00 82.69 188 LEU A N 1
ATOM 1482 C CA . LEU A 1 188 ? -10.391 -13.975 -1.029 1.00 82.69 188 LEU A CA 1
ATOM 1483 C C . LEU A 1 188 ? -9.567 -13.723 0.239 1.00 82.69 188 LEU A C 1
ATOM 1485 O O . LEU A 1 188 ? -9.084 -14.685 0.832 1.00 82.69 188 LEU A O 1
ATOM 1489 N N . ASN A 1 189 ? -9.463 -12.471 0.691 1.00 77.81 189 ASN A N 1
ATOM 1490 C CA . ASN A 1 189 ? -8.729 -12.104 1.905 1.00 77.81 189 ASN A CA 1
ATOM 1491 C C . ASN A 1 189 ? -9.434 -12.507 3.214 1.00 77.81 189 ASN A C 1
ATOM 1493 O O . ASN A 1 189 ? -8.770 -12.610 4.246 1.00 77.81 189 ASN A O 1
ATOM 1497 N N . GLU A 1 190 ? -10.739 -12.803 3.192 1.00 78.69 190 GLU A N 1
ATOM 1498 C CA . GLU A 1 190 ? -11.431 -13.440 4.328 1.00 78.69 190 GLU A CA 1
ATOM 1499 C C . GLU A 1 190 ? -10.908 -14.867 4.584 1.00 78.69 190 GLU A C 1
ATOM 1501 O O . GLU A 1 190 ? -11.028 -15.404 5.689 1.00 78.69 190 GLU A O 1
ATOM 1506 N N . LYS A 1 191 ? -10.308 -15.502 3.569 1.00 80.06 191 LYS A N 1
ATOM 1507 C CA . LYS A 1 191 ? -9.763 -16.854 3.669 1.00 80.06 191 LYS A CA 1
ATOM 1508 C C . LYS A 1 191 ? -8.286 -16.807 4.028 1.00 80.06 191 LYS A C 1
ATOM 1510 O O . LYS A 1 191 ? -7.491 -16.067 3.456 1.00 80.06 191 LYS A O 1
ATOM 1515 N N . LYS A 1 192 ? -7.881 -17.696 4.933 1.00 75.94 192 LYS A N 1
ATOM 1516 C CA . LYS A 1 192 ? -6.465 -17.951 5.194 1.00 75.94 192 LYS A CA 1
ATOM 1517 C C . LYS A 1 192 ? -5.882 -18.736 4.022 1.00 75.94 192 LYS A C 1
ATOM 1519 O O . LYS A 1 192 ? -6.063 -19.951 3.943 1.00 75.94 192 LYS A O 1
ATOM 1524 N N . ILE A 1 193 ? -5.199 -18.046 3.116 1.00 76.88 193 ILE A N 1
ATOM 1525 C CA . ILE A 1 193 ? -4.470 -18.704 2.034 1.00 76.88 193 ILE A CA 1
ATOM 1526 C C . ILE A 1 193 ? -3.179 -19.285 2.614 1.00 76.88 193 ILE A C 1
ATOM 1528 O O . ILE A 1 193 ? -2.429 -18.604 3.312 1.00 76.88 193 ILE A O 1
ATOM 1532 N N . VAL A 1 194 ? -2.955 -20.573 2.364 1.00 81.81 194 VAL A N 1
ATOM 1533 C CA . VAL A 1 194 ? -1.735 -21.276 2.761 1.00 81.81 194 VAL A CA 1
ATOM 1534 C C . VAL A 1 194 ? -1.007 -21.668 1.491 1.00 81.81 194 VAL A C 1
ATOM 1536 O O . VAL A 1 194 ? -1.525 -22.443 0.686 1.00 81.81 194 VAL A O 1
ATOM 1539 N N . TYR A 1 195 ? 0.193 -21.132 1.315 1.00 82.44 195 TYR A N 1
ATOM 1540 C CA . TYR A 1 195 ? 1.035 -21.462 0.179 1.00 82.44 195 TYR A CA 1
ATOM 1541 C C . TYR A 1 195 ? 1.828 -22.717 0.493 1.00 82.44 195 TYR A C 1
ATOM 1543 O O . TYR A 1 195 ? 2.410 -22.850 1.568 1.00 82.44 195 TYR A O 1
ATOM 1551 N N . THR A 1 196 ? 1.821 -23.652 -0.450 1.00 86.62 196 THR A N 1
ATOM 1552 C CA . THR A 1 196 ? 2.671 -24.838 -0.422 1.00 86.62 196 THR A CA 1
ATOM 1553 C C . THR A 1 196 ? 3.636 -24.736 -1.585 1.00 86.62 196 THR A C 1
ATOM 1555 O O . THR A 1 196 ? 3.221 -24.800 -2.746 1.00 86.62 196 THR A O 1
ATOM 1558 N N . PHE A 1 197 ? 4.917 -24.561 -1.277 1.00 86.25 197 PHE A N 1
ATOM 1559 C CA . PHE A 1 197 ? 5.935 -24.428 -2.306 1.00 86.25 197 PHE A CA 1
ATOM 1560 C C . PHE A 1 197 ? 6.379 -25.805 -2.782 1.00 86.25 197 PHE A C 1
ATOM 1562 O O . PHE A 1 197 ? 6.792 -26.665 -2.002 1.00 86.25 197 PHE A O 1
ATOM 1569 N N . LYS A 1 198 ? 6.272 -26.021 -4.094 1.00 92.31 198 LYS A N 1
ATOM 1570 C CA . LYS A 1 1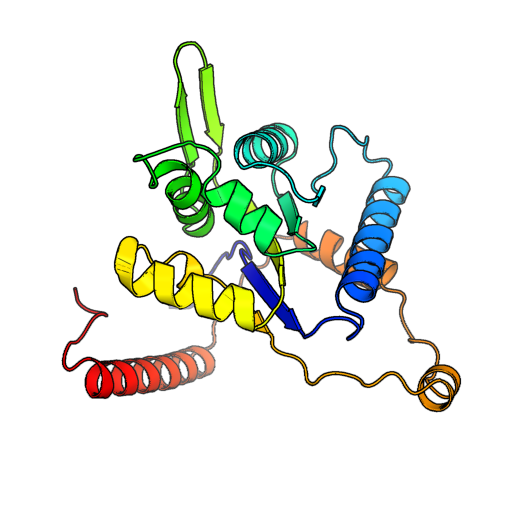98 ? 6.888 -27.183 -4.730 1.00 92.31 198 LYS A CA 1
ATOM 1571 C C . LYS A 1 198 ? 8.398 -26.982 -4.785 1.00 92.31 198 LYS A C 1
ATOM 1573 O O . LYS A 1 198 ? 8.872 -25.846 -4.823 1.00 92.31 198 LYS A O 1
ATOM 1578 N N . LYS A 1 199 ? 9.146 -28.082 -4.849 1.00 92.56 199 LYS A N 1
ATOM 1579 C CA . LYS A 1 199 ? 10.610 -28.041 -4.920 1.00 92.56 199 LYS A CA 1
ATOM 1580 C C . LYS A 1 199 ? 11.097 -27.178 -6.088 1.00 92.56 199 LYS A C 1
ATOM 1582 O O . LYS A 1 199 ? 11.995 -26.370 -5.907 1.00 92.56 199 LYS A O 1
ATOM 1587 N N . GLU A 1 200 ? 10.441 -27.271 -7.241 1.00 94.00 200 GLU A N 1
ATOM 1588 C CA . GLU A 1 200 ? 10.794 -26.498 -8.432 1.00 94.00 200 GLU A CA 1
ATOM 1589 C C . GLU A 1 200 ? 10.675 -24.984 -8.202 1.00 94.00 200 GLU A C 1
ATOM 1591 O O . GLU A 1 200 ? 11.480 -24.217 -8.719 1.00 94.00 200 GLU A O 1
ATOM 1596 N N . ALA A 1 201 ? 9.696 -24.539 -7.405 1.00 90.50 201 ALA A N 1
ATOM 1597 C CA . ALA A 1 201 ? 9.547 -23.125 -7.064 1.00 90.50 201 ALA A CA 1
ATOM 1598 C C . ALA A 1 201 ? 10.682 -22.645 -6.146 1.00 90.50 201 ALA A C 1
ATOM 1600 O O . ALA A 1 201 ? 11.193 -21.542 -6.336 1.00 90.50 201 ALA A O 1
ATOM 1601 N N . MET A 1 202 ? 11.105 -23.487 -5.199 1.00 90.75 202 MET A N 1
ATOM 1602 C CA . MET A 1 202 ? 12.237 -23.198 -4.311 1.00 90.75 202 MET A CA 1
ATOM 1603 C C . MET A 1 202 ? 13.554 -23.141 -5.089 1.00 90.75 202 MET A C 1
ATOM 1605 O O . MET A 1 202 ? 14.319 -22.196 -4.927 1.00 90.75 202 MET A O 1
ATOM 1609 N N . ASP A 1 203 ? 13.772 -24.081 -6.013 1.00 93.88 203 ASP A N 1
ATOM 1610 C CA . ASP A 1 203 ? 14.961 -24.097 -6.870 1.00 93.88 203 ASP A CA 1
ATOM 1611 C C . ASP A 1 203 ? 15.039 -22.821 -7.739 1.00 93.88 203 ASP A C 1
ATOM 1613 O O . ASP A 1 203 ? 16.112 -22.236 -7.908 1.00 93.88 203 ASP A O 1
ATOM 1617 N N . VAL A 1 204 ? 13.902 -22.349 -8.271 1.00 94.38 204 VAL A N 1
ATOM 1618 C CA . VAL A 1 204 ? 13.824 -21.080 -9.019 1.00 94.38 204 VAL A CA 1
ATOM 1619 C C . VAL A 1 204 ? 14.096 -19.877 -8.114 1.00 94.38 204 VAL A C 1
ATOM 1621 O O . VAL A 1 204 ? 14.837 -18.974 -8.513 1.00 94.38 204 VAL A O 1
ATOM 1624 N N . TYR A 1 205 ? 13.539 -19.857 -6.900 1.00 90.81 205 TYR A N 1
ATOM 1625 C CA . TYR A 1 205 ? 13.805 -18.799 -5.926 1.00 90.81 205 TYR A CA 1
ATOM 1626 C C . TYR A 1 205 ? 15.302 -18.698 -5.612 1.00 90.81 205 TYR A C 1
ATOM 1628 O O . TYR A 1 205 ? 15.878 -17.617 -5.736 1.00 90.81 205 TYR A O 1
ATOM 1636 N N . ASP A 1 206 ? 15.956 -19.821 -5.309 1.00 92.88 206 ASP A N 1
ATOM 1637 C CA . ASP A 1 206 ? 17.385 -19.8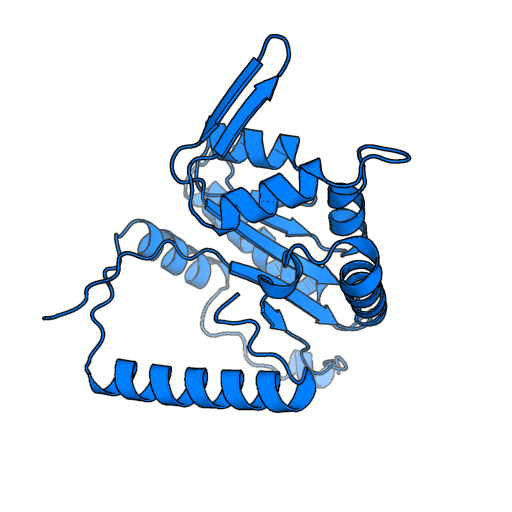61 -4.997 1.00 92.88 206 ASP A CA 1
ATOM 1638 C C . ASP A 1 206 ? 18.238 -19.368 -6.169 1.00 92.88 206 ASP A C 1
ATOM 1640 O O . ASP A 1 206 ? 19.218 -18.645 -5.973 1.00 92.88 206 ASP A O 1
ATOM 1644 N N . GLN A 1 207 ? 17.872 -19.708 -7.407 1.00 94.81 207 GLN A N 1
ATOM 1645 C CA . GLN A 1 207 ? 18.565 -19.205 -8.596 1.00 94.81 207 GLN A CA 1
ATOM 1646 C C . GLN A 1 207 ? 18.456 -17.681 -8.722 1.00 94.81 207 GLN A C 1
ATOM 1648 O O . GLN A 1 207 ? 19.465 -17.010 -8.962 1.00 94.81 207 GLN A O 1
ATOM 1653 N N . ILE A 1 208 ? 17.253 -17.125 -8.544 1.00 92.81 208 ILE A N 1
ATOM 1654 C CA . ILE A 1 208 ? 17.014 -15.676 -8.611 1.00 92.81 208 ILE A CA 1
ATOM 1655 C C . ILE A 1 208 ? 17.754 -14.965 -7.475 1.00 92.81 208 ILE A C 1
ATOM 1657 O O . ILE A 1 208 ? 18.478 -13.998 -7.725 1.00 92.81 208 ILE A O 1
ATOM 1661 N N . TYR A 1 209 ? 17.632 -15.472 -6.248 1.00 90.00 209 TYR A N 1
ATOM 1662 C CA . TYR A 1 209 ? 18.277 -14.918 -5.063 1.00 90.00 209 TYR A CA 1
ATOM 1663 C C . TYR A 1 209 ? 19.804 -14.913 -5.203 1.00 90.00 209 TYR A C 1
ATOM 1665 O O . TYR A 1 209 ? 20.445 -13.874 -5.034 1.00 90.00 209 TYR A O 1
ATOM 1673 N N . ASN A 1 210 ? 20.403 -16.041 -5.595 1.00 91.94 210 ASN A N 1
ATOM 1674 C CA . ASN A 1 210 ? 21.852 -16.142 -5.779 1.00 91.94 210 ASN A CA 1
ATOM 1675 C C . ASN A 1 210 ? 22.355 -15.236 -6.909 1.00 91.94 210 ASN A C 1
ATOM 1677 O O . ASN A 1 210 ? 23.413 -14.614 -6.775 1.00 91.94 210 ASN A O 1
ATOM 1681 N N . LYS A 1 211 ? 21.591 -15.110 -8.003 1.00 93.19 211 LYS A N 1
ATOM 1682 C CA . LYS A 1 211 ? 21.897 -14.160 -9.079 1.00 93.19 211 LYS A CA 1
ATOM 1683 C C . LYS A 1 211 ? 21.894 -12.722 -8.558 1.00 93.19 211 LYS A C 1
ATOM 1685 O O . LYS A 1 211 ? 22.841 -11.988 -8.835 1.00 93.19 211 LYS A O 1
ATOM 1690 N N . PHE A 1 212 ? 20.872 -12.330 -7.796 1.00 88.06 212 PHE A N 1
ATOM 1691 C CA . PHE A 1 212 ? 20.771 -10.986 -7.225 1.00 88.06 212 PHE A CA 1
ATOM 1692 C C . PHE A 1 212 ? 21.911 -10.701 -6.243 1.00 88.06 212 PHE A C 1
ATOM 1694 O O . PHE A 1 212 ? 22.612 -9.701 -6.381 1.00 88.06 212 PHE A O 1
ATOM 1701 N N . ARG A 1 213 ? 22.187 -11.631 -5.323 1.00 87.06 213 ARG A N 1
ATOM 1702 C CA . ARG A 1 213 ? 23.302 -11.533 -4.376 1.00 87.06 213 ARG A CA 1
ATOM 1703 C C . ARG A 1 213 ? 24.650 -11.371 -5.075 1.00 87.06 213 ARG A C 1
ATOM 1705 O O . ARG A 1 213 ? 25.475 -10.587 -4.614 1.00 87.06 213 ARG A O 1
ATOM 1712 N N . ARG A 1 214 ? 24.886 -12.077 -6.189 1.00 89.31 214 ARG A N 1
ATOM 1713 C CA . ARG A 1 214 ? 26.113 -11.911 -6.986 1.00 89.31 214 ARG A CA 1
ATOM 1714 C C . ARG A 1 214 ? 26.227 -10.499 -7.566 1.00 89.31 214 ARG A C 1
ATOM 1716 O O . ARG A 1 214 ? 27.278 -9.890 -7.418 1.00 89.31 214 ARG A O 1
ATOM 1723 N N . ILE A 1 215 ? 25.151 -9.977 -8.161 1.00 89.12 215 ILE A N 1
ATOM 1724 C CA . ILE A 1 215 ? 25.117 -8.610 -8.712 1.00 89.12 215 ILE A CA 1
ATOM 1725 C C . ILE A 1 215 ? 25.436 -7.583 -7.620 1.00 89.12 215 ILE A C 1
ATOM 1727 O O . ILE A 1 215 ? 26.261 -6.697 -7.829 1.00 89.12 215 ILE A O 1
ATOM 1731 N N . VAL A 1 216 ? 24.827 -7.726 -6.439 1.00 84.06 216 VAL A N 1
ATOM 1732 C CA . VAL A 1 216 ? 25.086 -6.828 -5.306 1.00 84.06 216 VAL A CA 1
ATOM 1733 C C . VAL A 1 216 ? 26.544 -6.918 -4.862 1.00 84.06 216 VAL A C 1
ATOM 1735 O O . VAL A 1 216 ? 27.188 -5.883 -4.760 1.00 84.06 216 VAL A O 1
ATOM 1738 N N . LYS A 1 217 ? 27.102 -8.124 -4.684 1.00 85.44 217 LYS A N 1
ATOM 1739 C CA . LYS A 1 217 ? 28.521 -8.316 -4.326 1.00 85.44 217 LYS A CA 1
ATOM 1740 C C . LYS A 1 217 ? 29.481 -7.669 -5.319 1.00 85.44 217 LYS A C 1
ATOM 1742 O O . LYS A 1 217 ? 30.473 -7.075 -4.907 1.00 85.44 217 LYS A O 1
ATOM 1747 N N . GLU A 1 218 ? 29.209 -7.811 -6.613 1.00 88.19 218 GLU A N 1
ATOM 1748 C CA . GLU A 1 218 ? 30.021 -7.213 -7.676 1.00 88.19 218 GLU A CA 1
ATOM 1749 C C . GLU A 1 218 ? 29.958 -5.679 -7.631 1.00 88.19 218 GLU A C 1
ATOM 1751 O O . GLU A 1 218 ? 30.984 -5.019 -7.796 1.00 88.19 218 GLU A O 1
ATOM 1756 N N . ALA A 1 219 ? 28.779 -5.112 -7.352 1.00 84.06 219 ALA A N 1
ATOM 1757 C CA . ALA A 1 219 ? 28.568 -3.669 -7.291 1.00 84.06 219 ALA A CA 1
ATOM 1758 C C . ALA A 1 219 ? 29.108 -3.021 -6.001 1.00 84.06 219 ALA A C 1
ATOM 1760 O O . ALA A 1 219 ? 29.756 -1.978 -6.064 1.00 84.06 219 ALA A O 1
ATOM 1761 N N . SER A 1 220 ? 28.857 -3.622 -4.835 1.00 77.00 220 SER A N 1
ATOM 1762 C CA . SER A 1 220 ? 29.186 -3.052 -3.519 1.00 77.00 220 SER A CA 1
ATOM 1763 C C . SER A 1 220 ? 30.548 -3.494 -2.977 1.00 77.00 220 SER A C 1
ATOM 1765 O O . SER A 1 220 ? 31.036 -2.912 -2.010 1.00 77.00 220 SER A O 1
ATOM 1767 N N . LYS A 1 221 ? 31.166 -4.528 -3.569 1.00 79.12 221 LYS A N 1
ATOM 1768 C CA . LYS A 1 221 ? 32.376 -5.210 -3.065 1.00 79.12 221 LYS A CA 1
ATOM 1769 C C . LYS A 1 221 ? 32.227 -5.790 -1.647 1.00 79.12 221 LYS A C 1
ATOM 1771 O O . LYS A 1 221 ? 33.228 -6.157 -1.035 1.00 79.12 221 LYS A O 1
ATOM 1776 N N . VAL A 1 222 ? 31.000 -5.899 -1.133 1.00 72.38 222 VAL A N 1
ATOM 1777 C CA . VAL A 1 222 ? 30.671 -6.405 0.209 1.00 72.38 222 VAL A CA 1
ATOM 1778 C C . VAL A 1 222 ? 29.459 -7.336 0.119 1.00 72.38 222 VAL A C 1
ATOM 1780 O O . VAL A 1 222 ? 28.529 -7.100 -0.648 1.00 72.38 222 VAL A O 1
ATOM 1783 N N . ASP A 1 223 ? 29.446 -8.413 0.907 1.00 72.88 223 ASP A N 1
ATOM 1784 C CA . ASP A 1 223 ? 28.270 -9.281 1.027 1.00 72.88 223 ASP A CA 1
ATOM 1785 C C . ASP A 1 223 ? 27.291 -8.735 2.071 1.00 72.88 223 ASP A C 1
ATOM 1787 O O . ASP A 1 223 ? 27.264 -9.194 3.211 1.00 72.88 223 ASP A O 1
ATOM 1791 N N . SER A 1 224 ? 26.473 -7.760 1.676 1.00 62.38 224 SER A N 1
ATOM 1792 C CA . SER A 1 224 ? 25.465 -7.121 2.539 1.00 62.38 224 SER A CA 1
ATOM 1793 C C . SER A 1 224 ? 24.305 -8.041 2.959 1.00 62.38 224 SER A C 1
ATOM 1795 O O . SER A 1 224 ? 23.363 -7.584 3.591 1.00 62.38 224 SER A O 1
ATOM 1797 N N . PHE A 1 225 ? 24.331 -9.325 2.582 1.00 60.22 225 PHE A N 1
ATOM 1798 C CA . PHE A 1 225 ? 23.325 -10.323 2.969 1.00 60.22 225 PHE A CA 1
ATOM 1799 C C . PHE A 1 225 ? 23.762 -11.212 4.146 1.00 60.22 225 PHE A C 1
ATOM 1801 O O . PHE A 1 225 ? 22.955 -12.008 4.618 1.00 60.22 225 PHE A O 1
ATOM 1808 N N . ILE A 1 226 ? 25.027 -11.132 4.585 1.00 52.25 226 ILE A N 1
ATOM 1809 C CA . ILE A 1 226 ? 25.544 -11.866 5.763 1.00 52.25 226 ILE A CA 1
ATOM 1810 C C . ILE A 1 226 ? 25.816 -10.918 6.954 1.00 52.25 226 ILE A C 1
ATOM 1812 O O . ILE A 1 226 ? 26.138 -11.385 8.042 1.00 52.25 226 ILE A O 1
ATOM 1816 N N . SER A 1 227 ? 25.713 -9.600 6.763 1.00 40.53 227 SER A N 1
ATOM 1817 C CA . SER A 1 227 ? 25.977 -8.598 7.807 1.00 40.53 227 SER A CA 1
ATOM 1818 C C . SER A 1 227 ? 24.910 -8.570 8.893 1.00 40.53 227 SER A C 1
ATOM 1820 O O . SER A 1 227 ? 23.723 -8.461 8.510 1.00 40.53 227 SER A O 1
#

pLDDT: mean 82.1, std 11.67, range [35.66, 94.81]

Radius of gyration: 20.03 Å; Cα contacts (8 Å, |Δi|>4): 269; chains: 1; bounding box: 55×52×60 Å